Protein AF-A0A514WE48-F1 (afdb_monomer_lite)

Foldseek 3Di:
DDDPPPPPPPLALQLVCVQAPDPAPPDDLVRLLVLLVVLLVLLVVLQVDAPVCLLVNLVVLLVVCVPVSCVVPVVSSVSLNVVLNVCVVVVNSLVSLVSNDHVPWDWDWDADPVQKIKIWIWDDDPFKTKIFIGIHNDNSSRSSSRRSNSSSCSSPQPDPDPVCNPDDDPVPDPRMDMDGRDDDDDPPPPPDDDD

Radius of gyration: 18.18 Å; chains: 1; bounding box: 45×60×65 Å

Structure (mmCIF, N/CA/C/O backbone):
data_AF-A0A514WE48-F1
#
_entry.id   AF-A0A514WE48-F1
#
loop_
_atom_site.group_PDB
_atom_site.id
_atom_site.type_symbol
_atom_site.label_atom_id
_atom_site.label_alt_id
_atom_site.label_comp_id
_atom_site.label_asym_id
_atom_site.label_entity_id
_atom_site.label_seq_id
_atom_site.pdbx_PDB_ins_code
_atom_site.Cartn_x
_atom_site.Cartn_y
_atom_site.Cartn_z
_atom_site.occupancy
_atom_site.B_iso_or_equiv
_atom_site.auth_seq_id
_atom_site.auth_comp_id
_atom_site.auth_asym_id
_atom_site.auth_atom_id
_atom_site.pdbx_PDB_model_num
ATOM 1 N N . MET A 1 1 ? 0.983 -44.229 -10.773 1.00 40.97 1 MET A N 1
ATOM 2 C CA . MET A 1 1 ? 0.513 -42.908 -11.235 1.00 40.97 1 MET A CA 1
ATOM 3 C C . MET A 1 1 ? 0.870 -41.900 -10.160 1.00 40.97 1 MET A C 1
ATOM 5 O O . MET A 1 1 ? 0.357 -42.051 -9.058 1.00 40.97 1 MET A O 1
ATOM 9 N N . PRO A 1 2 ? 1.809 -40.973 -10.398 1.00 36.00 2 PRO A N 1
ATOM 10 C CA . PRO A 1 2 ? 2.072 -39.912 -9.438 1.00 36.00 2 PRO A CA 1
ATOM 11 C C . PRO A 1 2 ? 0.880 -38.948 -9.445 1.00 36.00 2 PRO A C 1
ATOM 13 O O . PRO A 1 2 ? 0.447 -38.507 -10.508 1.00 36.00 2 PRO A O 1
ATOM 16 N N . SER A 1 3 ? 0.319 -38.682 -8.266 1.00 34.12 3 SER A N 1
ATOM 17 C CA . SER A 1 3 ? -0.724 -37.676 -8.066 1.00 34.12 3 SER A CA 1
ATOM 18 C C . SER A 1 3 ? -0.261 -36.324 -8.616 1.00 34.12 3 SER A C 1
ATOM 20 O O . SER A 1 3 ? 0.921 -35.995 -8.456 1.00 34.12 3 SER A O 1
ATOM 22 N N . PRO A 1 4 ? -1.146 -35.523 -9.236 1.00 41.28 4 PRO A N 1
ATOM 23 C CA . PRO A 1 4 ? -0.790 -34.167 -9.612 1.00 41.28 4 PRO A CA 1
ATOM 24 C C . PRO A 1 4 ? -0.426 -33.423 -8.329 1.00 41.28 4 PRO A C 1
ATOM 26 O O . PRO A 1 4 ? -1.237 -33.315 -7.408 1.00 41.28 4 PRO A O 1
ATOM 29 N N . ARG A 1 5 ? 0.826 -32.965 -8.244 1.00 35.22 5 ARG A N 1
ATOM 30 C CA . ARG A 1 5 ? 1.204 -31.939 -7.280 1.00 35.22 5 ARG A CA 1
ATOM 31 C C . ARG A 1 5 ? 0.340 -30.738 -7.624 1.00 35.22 5 ARG A C 1
ATOM 33 O O . ARG A 1 5 ? 0.555 -30.086 -8.639 1.00 35.22 5 ARG A O 1
ATOM 40 N N . THR A 1 6 ? -0.686 -30.505 -6.817 1.00 37.22 6 THR A N 1
ATOM 41 C CA . THR A 1 6 ? -1.285 -29.187 -6.699 1.00 37.22 6 THR A CA 1
ATOM 42 C C . THR A 1 6 ? -0.165 -28.318 -6.157 1.00 37.22 6 THR A C 1
ATOM 44 O O . THR A 1 6 ? 0.042 -28.257 -4.946 1.00 37.22 6 THR A O 1
ATOM 47 N N . ASP A 1 7 ? 0.636 -27.750 -7.054 1.00 36.00 7 ASP A N 1
ATOM 48 C CA . ASP A 1 7 ? 1.498 -26.640 -6.705 1.00 36.00 7 ASP A CA 1
ATOM 49 C C . ASP A 1 7 ? 0.544 -25.589 -6.151 1.00 36.00 7 ASP A C 1
ATOM 51 O O . ASP A 1 7 ? -0.267 -25.005 -6.874 1.00 36.00 7 ASP A O 1
ATOM 55 N N . LEU A 1 8 ? 0.540 -25.479 -4.823 1.00 38.88 8 LEU A N 1
ATOM 56 C CA . LEU A 1 8 ? -0.122 -24.424 -4.087 1.00 38.88 8 LEU A CA 1
ATOM 57 C C . LEU A 1 8 ? 0.472 -23.137 -4.644 1.00 38.88 8 LEU A C 1
ATOM 59 O O . LEU A 1 8 ? 1.559 -22.726 -4.241 1.00 38.88 8 LEU A O 1
ATOM 63 N N . LEU A 1 9 ? -0.206 -22.557 -5.640 1.00 41.03 9 LEU A N 1
ATOM 64 C CA . LEU A 1 9 ? 0.070 -21.210 -6.107 1.00 41.03 9 LEU A CA 1
ATOM 65 C C . LEU A 1 9 ? 0.190 -20.368 -4.837 1.00 41.03 9 LEU A C 1
ATOM 67 O O . LEU A 1 9 ? -0.735 -20.424 -4.018 1.00 41.03 9 LEU A O 1
ATOM 71 N N . PRO A 1 10 ? 1.316 -19.671 -4.611 1.00 45.12 10 PRO A N 1
ATOM 72 C CA . PRO A 1 10 ? 1.474 -18.889 -3.401 1.00 45.12 10 PRO A CA 1
ATOM 73 C C . PRO A 1 10 ? 0.248 -17.984 -3.267 1.00 45.12 10 PRO A C 1
ATOM 75 O O . PRO A 1 10 ? -0.090 -17.232 -4.179 1.00 45.12 10 PRO A O 1
ATOM 78 N N . THR A 1 11 ? -0.449 -18.106 -2.137 1.00 50.06 11 THR A N 1
ATOM 79 C CA . THR A 1 11 ? -1.681 -17.374 -1.785 1.00 50.06 11 THR A CA 1
ATOM 80 C C . THR A 1 11 ? -1.458 -15.874 -1.596 1.00 50.06 11 THR A C 1
ATOM 82 O O . THR A 1 11 ? -2.340 -15.158 -1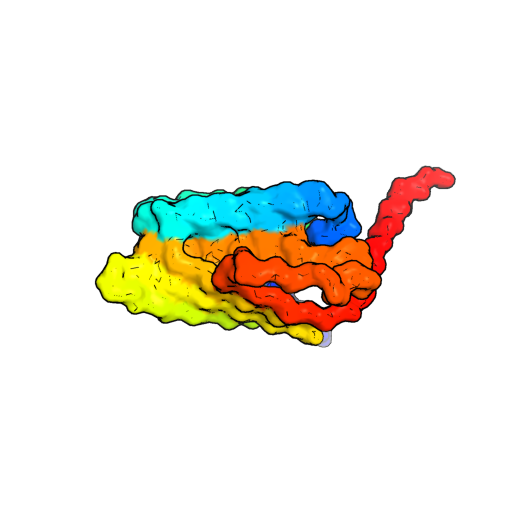.125 1.00 50.06 11 THR A O 1
ATOM 85 N N . HIS A 1 12 ? -0.267 -15.400 -1.942 1.00 52.22 12 HIS A N 1
ATOM 86 C CA . HIS A 1 12 ? 0.197 -14.045 -1.772 1.00 52.22 12 HIS A CA 1
ATOM 87 C C . HIS A 1 12 ? 0.526 -13.506 -3.158 1.00 52.22 12 HIS A C 1
ATOM 89 O O . HIS A 1 12 ? 1.303 -14.096 -3.913 1.00 52.22 12 HIS A O 1
ATOM 95 N N . PHE A 1 13 ? -0.137 -12.409 -3.517 1.00 52.53 13 PHE A N 1
ATOM 96 C CA . PHE A 1 13 ? 0.302 -11.598 -4.637 1.00 52.53 13 PHE A CA 1
ATOM 97 C C . PHE A 1 13 ? 1.691 -11.080 -4.275 1.00 52.53 13 PHE A C 1
ATOM 99 O O . PHE A 1 13 ? 1.856 -10.490 -3.207 1.00 52.53 13 PHE A O 1
ATOM 106 N N . ASP A 1 14 ? 2.674 -11.364 -5.127 1.00 62.22 14 ASP A N 1
ATOM 107 C CA . ASP A 1 14 ? 4.050 -10.941 -4.910 1.00 62.22 14 ASP A CA 1
ATOM 108 C C . ASP A 1 14 ? 4.156 -9.445 -5.204 1.00 62.22 14 ASP A C 1
ATOM 110 O O . ASP A 1 14 ? 4.572 -8.984 -6.269 1.00 62.22 14 ASP A O 1
ATOM 114 N N . THR A 1 15 ? 3.709 -8.685 -4.219 1.00 60.16 15 THR A N 1
ATOM 115 C CA . THR A 1 15 ? 3.843 -7.249 -4.133 1.00 60.16 15 THR A CA 1
ATOM 116 C C . THR A 1 15 ? 5.305 -6.853 -4.362 1.00 60.16 15 THR A C 1
ATOM 118 O O . THR A 1 15 ? 5.551 -5.880 -5.061 1.00 60.16 15 THR A O 1
ATOM 121 N N . ARG A 1 16 ? 6.308 -7.618 -3.912 1.00 62.50 16 ARG A N 1
ATOM 122 C CA . ARG A 1 16 ? 7.729 -7.265 -4.090 1.00 62.50 16 ARG A CA 1
ATOM 123 C C . ARG A 1 16 ? 8.129 -7.111 -5.565 1.00 62.50 16 ARG A C 1
ATOM 125 O O . ARG A 1 16 ? 8.802 -6.134 -5.890 1.00 62.50 16 ARG A O 1
ATOM 132 N N . ARG A 1 17 ? 7.659 -7.974 -6.480 1.00 61.84 17 ARG A N 1
ATOM 133 C CA . ARG A 1 17 ? 7.906 -7.803 -7.936 1.00 61.84 17 ARG A CA 1
ATOM 134 C C . ARG A 1 17 ? 7.252 -6.544 -8.506 1.00 61.84 17 ARG A C 1
ATOM 136 O O . ARG A 1 17 ? 7.837 -5.888 -9.366 1.00 61.84 17 ARG A O 1
ATOM 143 N N . PHE A 1 18 ? 6.087 -6.178 -7.974 1.00 61.59 18 PHE A N 1
ATOM 144 C CA . PHE A 1 18 ? 5.424 -4.909 -8.266 1.00 61.59 18 PHE A CA 1
ATOM 145 C C . PHE A 1 18 ? 6.233 -3.700 -7.749 1.00 61.59 18 PHE A C 1
ATOM 147 O O . PHE A 1 18 ? 6.323 -2.684 -8.441 1.00 61.59 18 PHE A O 1
ATOM 154 N N . PHE A 1 19 ? 6.842 -3.821 -6.563 1.00 59.97 19 PHE A N 1
ATOM 155 C CA . PHE A 1 19 ? 7.554 -2.745 -5.864 1.00 59.97 19 PHE A CA 1
ATOM 156 C C . PHE A 1 19 ? 8.970 -2.467 -6.399 1.00 59.97 19 PHE A C 1
ATOM 158 O O . PHE A 1 19 ? 9.355 -1.301 -6.409 1.00 59.97 19 PHE A O 1
ATOM 165 N N . LEU A 1 20 ? 9.732 -3.480 -6.842 1.00 59.50 20 LEU A N 1
ATOM 166 C CA . LEU A 1 20 ? 11.184 -3.333 -7.071 1.00 59.50 20 LEU A CA 1
ATOM 167 C C . LEU A 1 20 ? 11.688 -3.586 -8.504 1.00 59.50 20 LEU A C 1
ATOM 169 O O . LEU A 1 20 ? 12.754 -3.084 -8.842 1.00 59.50 20 LEU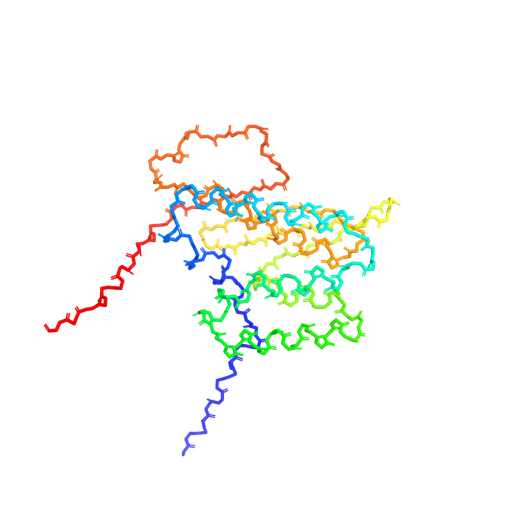 A O 1
ATOM 173 N N . HIS A 1 21 ? 10.974 -4.332 -9.362 1.00 54.34 21 HIS A N 1
ATOM 174 C CA . HIS A 1 21 ? 11.617 -4.881 -10.574 1.00 54.34 21 HIS A CA 1
ATOM 175 C C . HIS A 1 21 ? 11.005 -4.518 -11.935 1.00 54.34 21 HIS A C 1
ATOM 177 O O . HIS A 1 21 ? 11.751 -4.466 -12.910 1.00 54.34 21 HIS A O 1
ATOM 183 N N . GLU A 1 22 ? 9.702 -4.239 -12.060 1.00 50.34 22 GLU A N 1
ATOM 184 C CA . GLU A 1 22 ? 9.084 -4.118 -13.404 1.00 50.34 22 GLU A CA 1
ATOM 185 C C . GLU A 1 22 ? 8.671 -2.696 -13.823 1.00 50.34 22 GLU A C 1
ATOM 187 O O . GLU A 1 22 ? 8.456 -2.435 -15.006 1.00 50.34 22 GLU A O 1
ATOM 192 N N . SER A 1 23 ? 8.623 -1.740 -12.894 1.00 50.78 23 SER A N 1
ATOM 193 C CA . SER A 1 23 ? 8.041 -0.408 -13.151 1.00 50.78 23 SER A CA 1
ATOM 194 C C . SER A 1 23 ? 9.056 0.675 -13.550 1.00 50.78 23 SER A C 1
ATOM 196 O O . SER A 1 23 ? 8.700 1.669 -14.182 1.00 50.78 23 SER A O 1
ATOM 198 N N . ALA A 1 24 ? 10.320 0.516 -13.155 1.00 51.06 24 ALA A N 1
ATOM 199 C CA . ALA A 1 24 ? 11.379 1.508 -13.345 1.00 51.06 24 ALA A CA 1
ATOM 200 C C . ALA A 1 24 ? 12.024 1.573 -14.751 1.00 51.06 24 ALA A C 1
ATOM 202 O O . ALA A 1 24 ? 12.383 2.685 -15.151 1.00 51.06 24 ALA A O 1
ATOM 203 N N . PRO A 1 25 ? 12.176 0.479 -15.532 1.00 51.69 25 PRO A N 1
ATOM 204 C CA . PRO A 1 25 ? 13.069 0.510 -16.696 1.00 51.69 25 PRO A CA 1
ATOM 205 C C . PRO A 1 25 ? 12.529 1.284 -17.919 1.00 51.69 25 PRO A C 1
ATOM 207 O O . PRO A 1 25 ? 13.295 1.663 -18.802 1.00 51.69 25 PRO A O 1
ATOM 210 N N . CYS A 1 26 ? 11.217 1.537 -18.006 1.00 55.78 26 CYS A N 1
ATOM 211 C CA . CYS A 1 26 ? 10.580 2.139 -19.191 1.00 55.78 26 CYS A CA 1
ATOM 212 C C . CYS A 1 26 ? 10.107 3.593 -19.012 1.00 55.78 26 CYS A C 1
ATOM 214 O O . CYS A 1 26 ? 9.574 4.191 -19.950 1.00 55.78 26 CYS A O 1
ATOM 216 N N . MET A 1 27 ? 10.286 4.179 -17.826 1.00 68.94 27 MET A N 1
ATOM 217 C CA . MET A 1 27 ? 9.907 5.564 -17.552 1.00 68.94 27 MET A CA 1
ATOM 218 C C . MET A 1 27 ? 11.077 6.520 -17.797 1.00 68.94 27 MET A C 1
ATOM 220 O O . MET A 1 27 ? 12.180 6.300 -17.311 1.00 68.94 27 MET A O 1
ATOM 224 N N . SER A 1 28 ? 10.821 7.648 -18.465 1.00 78.62 28 SER A N 1
ATOM 225 C CA . SER A 1 28 ? 11.796 8.746 -18.512 1.00 78.62 28 SER A CA 1
ATOM 226 C C . SER A 1 28 ? 12.032 9.338 -17.117 1.00 78.62 28 SER A C 1
ATOM 228 O O . SER A 1 28 ? 11.126 9.350 -16.280 1.00 78.62 28 SER A O 1
ATOM 230 N N . ALA A 1 29 ? 13.205 9.931 -16.883 1.00 75.31 29 ALA A N 1
ATOM 231 C CA . ALA A 1 29 ? 13.538 10.643 -15.644 1.00 75.31 29 ALA A CA 1
ATOM 232 C C . ALA A 1 29 ? 12.435 11.618 -15.179 1.00 75.31 29 ALA A C 1
ATOM 234 O O . ALA A 1 29 ? 12.071 11.669 -14.004 1.00 75.31 29 ALA A O 1
ATOM 235 N N . ALA A 1 30 ? 11.840 12.367 -16.114 1.00 79.06 30 ALA A N 1
ATOM 236 C CA . ALA A 1 30 ? 10.750 13.295 -15.822 1.00 79.06 30 ALA A CA 1
ATOM 237 C C . ALA A 1 30 ? 9.461 12.578 -15.374 1.00 79.06 30 ALA A C 1
ATOM 239 O O . ALA A 1 30 ? 8.773 13.060 -14.469 1.00 79.06 30 ALA A O 1
ATOM 240 N N . GLN A 1 31 ? 9.141 11.426 -15.974 1.00 79.88 31 GLN A N 1
ATOM 241 C CA . GLN A 1 31 ? 8.007 10.590 -15.571 1.00 79.88 31 GLN A CA 1
ATOM 242 C C . GLN A 1 31 ? 8.239 9.954 -14.200 1.00 79.88 31 GLN A C 1
ATOM 244 O O . GLN A 1 31 ? 7.335 10.025 -13.371 1.00 79.88 31 GLN A O 1
ATOM 249 N N . ARG A 1 32 ? 9.444 9.437 -13.924 1.00 77.06 32 ARG A N 1
ATOM 250 C CA . ARG A 1 32 ? 9.805 8.865 -12.615 1.00 77.06 32 ARG A CA 1
ATOM 251 C C . ARG A 1 32 ? 9.688 9.897 -11.498 1.00 77.06 32 ARG A C 1
ATOM 253 O O . ARG A 1 32 ? 8.970 9.668 -10.533 1.00 77.06 32 ARG A O 1
ATOM 260 N N . ARG A 1 33 ? 10.252 11.099 -11.684 1.00 80.69 33 ARG A N 1
ATOM 261 C CA . ARG A 1 33 ? 10.119 12.205 -10.713 1.00 80.69 33 ARG A CA 1
ATOM 262 C C . ARG A 1 33 ? 8.671 12.640 -10.505 1.00 80.69 33 ARG A C 1
ATOM 264 O O . ARG A 1 33 ? 8.282 12.990 -9.395 1.00 80.69 33 ARG A O 1
ATOM 271 N N . LYS A 1 34 ? 7.861 12.675 -11.570 1.00 83.31 34 LYS A N 1
ATOM 272 C CA . LYS A 1 34 ? 6.434 12.996 -11.439 1.00 83.31 34 LYS A CA 1
ATOM 273 C C . LYS A 1 34 ? 5.714 11.918 -10.631 1.00 83.31 34 LYS A C 1
ATOM 275 O O . LYS A 1 34 ? 4.984 12.264 -9.712 1.00 83.31 34 LYS A O 1
ATOM 280 N N . PHE A 1 35 ? 5.964 10.653 -10.947 1.00 83.12 35 PHE A N 1
ATOM 281 C CA . PHE A 1 35 ? 5.358 9.521 -10.264 1.00 83.12 35 PHE A CA 1
ATOM 282 C C . PHE A 1 35 ? 5.743 9.478 -8.781 1.00 83.12 35 PHE A C 1
ATOM 284 O O . PHE A 1 35 ? 4.857 9.414 -7.937 1.00 83.12 35 PHE A O 1
ATOM 291 N N . ALA A 1 36 ? 7.025 9.657 -8.449 1.00 84.06 36 ALA A N 1
ATOM 292 C CA . ALA A 1 36 ? 7.497 9.765 -7.067 1.00 84.06 36 ALA A CA 1
ATOM 293 C C . ALA A 1 36 ? 6.790 10.890 -6.289 1.00 84.06 36 ALA A C 1
ATOM 295 O O . ALA A 1 36 ? 6.343 10.688 -5.163 1.00 84.06 36 ALA A O 1
ATOM 296 N N . ARG A 1 37 ? 6.598 12.067 -6.905 1.00 85.88 37 ARG A N 1
ATOM 297 C CA . ARG A 1 37 ? 5.833 13.164 -6.282 1.00 85.88 37 ARG A CA 1
ATOM 298 C C . ARG A 1 37 ? 4.362 12.819 -6.062 1.00 85.88 37 ARG A C 1
ATOM 300 O O . ARG A 1 37 ? 3.795 13.250 -5.060 1.00 85.88 37 ARG A O 1
ATOM 307 N N . ASP A 1 38 ? 3.741 12.102 -6.993 1.00 87.19 38 ASP A N 1
ATOM 308 C CA . ASP A 1 38 ? 2.345 11.679 -6.868 1.00 87.19 38 ASP A CA 1
ATOM 309 C C . ASP A 1 38 ? 2.190 10.637 -5.741 1.00 87.19 38 ASP A C 1
ATOM 311 O O . ASP A 1 38 ? 1.256 10.744 -4.943 1.00 87.19 38 ASP A O 1
ATOM 315 N N . LEU A 1 39 ? 3.146 9.709 -5.606 1.00 89.44 39 LEU A N 1
ATOM 316 C CA . LEU A 1 39 ? 3.225 8.740 -4.505 1.00 89.44 39 LEU A CA 1
ATOM 317 C C . LEU A 1 39 ? 3.406 9.430 -3.146 1.00 89.44 39 LEU A C 1
ATOM 319 O O . LEU A 1 39 ? 2.644 9.171 -2.218 1.00 89.44 39 LEU A O 1
ATOM 323 N N . GLU A 1 40 ? 4.341 10.374 -3.040 1.00 89.25 40 GLU A N 1
ATOM 324 C CA . GLU A 1 40 ? 4.571 11.117 -1.796 1.00 89.25 40 GLU A CA 1
ATOM 325 C C . GLU A 1 40 ? 3.367 12.001 -1.427 1.00 89.25 40 GLU A C 1
ATOM 327 O O . GLU A 1 40 ? 3.000 12.140 -0.259 1.00 89.25 40 GLU A O 1
ATOM 332 N N . ARG A 1 41 ? 2.694 12.597 -2.421 1.00 90.62 41 ARG A N 1
ATOM 333 C CA . ARG A 1 41 ? 1.447 13.340 -2.184 1.00 90.62 41 ARG A CA 1
ATOM 334 C C . ARG A 1 41 ? 0.351 12.421 -1.648 1.00 90.62 41 ARG A C 1
ATOM 336 O O . ARG A 1 41 ? -0.420 12.847 -0.788 1.00 90.62 41 ARG A O 1
ATOM 343 N N . PHE A 1 42 ? 0.265 11.196 -2.161 1.00 92.44 42 PHE A N 1
ATOM 344 C CA . PHE A 1 42 ? -0.666 10.202 -1.650 1.00 92.44 42 PHE A CA 1
ATOM 345 C C . PHE A 1 42 ? -0.336 9.838 -0.198 1.00 92.44 42 PHE A C 1
ATOM 347 O O . PHE A 1 42 ? -1.216 9.976 0.647 1.00 92.44 42 PHE A O 1
ATOM 354 N N . ALA A 1 43 ? 0.926 9.509 0.106 1.00 92.00 43 ALA A N 1
ATOM 355 C CA . ALA A 1 43 ? 1.382 9.192 1.461 1.00 92.00 43 ALA A CA 1
ATOM 356 C C . ALA A 1 43 ? 1.001 10.288 2.470 1.00 92.00 43 ALA A C 1
ATOM 358 O O . ALA A 1 43 ? 0.315 10.013 3.452 1.00 92.00 43 ALA A O 1
ATOM 359 N N . ARG A 1 44 ? 1.316 11.557 2.172 1.00 92.06 44 ARG A N 1
ATOM 360 C CA . ARG A 1 44 ? 0.956 12.698 3.036 1.00 92.06 44 ARG A CA 1
ATOM 361 C C . ARG A 1 44 ? -0.547 12.848 3.259 1.00 92.06 44 ARG A C 1
ATOM 363 O O . ARG A 1 44 ? -0.984 13.218 4.346 1.00 92.06 44 ARG A O 1
ATOM 370 N N . ARG A 1 45 ? -1.365 12.579 2.238 1.00 94.62 45 ARG A N 1
ATOM 371 C CA . ARG A 1 45 ? -2.825 12.614 2.398 1.00 94.62 45 ARG A CA 1
ATOM 372 C C . ARG A 1 45 ? -3.316 11.467 3.275 1.00 94.62 45 ARG A C 1
ATOM 374 O O . ARG A 1 45 ? -4.232 11.677 4.061 1.00 94.62 45 ARG A O 1
ATOM 381 N N . THR A 1 46 ? -2.714 10.288 3.157 1.00 93.12 46 THR A N 1
ATOM 382 C CA . THR A 1 46 ? -3.016 9.142 4.017 1.00 93.12 46 THR A CA 1
ATOM 383 C C . THR A 1 46 ? -2.620 9.405 5.474 1.00 93.12 46 THR A C 1
ATOM 385 O O . THR A 1 46 ? -3.384 9.061 6.370 1.00 93.12 46 THR A O 1
ATOM 388 N N . GLU A 1 47 ? -1.490 10.068 5.732 1.00 91.31 47 GLU A N 1
ATOM 389 C CA . GLU A 1 47 ? -1.076 10.490 7.084 1.00 91.31 47 GLU A CA 1
ATOM 390 C C . GLU A 1 47 ? -2.093 11.445 7.724 1.00 91.31 47 GLU A C 1
ATOM 392 O O . GLU A 1 47 ? -2.466 11.293 8.890 1.00 91.31 47 GLU A O 1
ATOM 397 N N . ALA A 1 48 ? -2.592 12.399 6.933 1.00 90.31 48 ALA A N 1
ATOM 398 C CA . ALA A 1 48 ? -3.603 13.362 7.356 1.00 90.31 48 ALA A CA 1
ATOM 399 C C . ALA A 1 48 ? -5.028 12.779 7.432 1.00 90.31 48 ALA A C 1
ATOM 401 O O . ALA A 1 48 ? -5.938 13.462 7.906 1.00 90.31 48 ALA A O 1
ATOM 402 N N . ALA A 1 49 ? -5.242 11.549 6.955 1.00 88.69 49 ALA A N 1
ATOM 403 C CA . ALA A 1 49 ? -6.556 10.928 6.905 1.00 88.69 49 ALA A CA 1
ATOM 404 C C . ALA A 1 49 ? -7.085 10.650 8.320 1.00 88.69 49 ALA A C 1
ATOM 406 O O . ALA A 1 49 ? -6.359 10.182 9.205 1.00 88.69 49 ALA A O 1
ATOM 407 N N . GLY A 1 50 ? -8.371 10.927 8.542 1.00 84.94 50 GLY A N 1
ATOM 408 C CA . GLY A 1 50 ? -9.019 10.626 9.808 1.00 84.94 50 GLY A CA 1
ATOM 409 C C . GLY A 1 50 ? -9.151 9.119 10.029 1.00 84.94 50 GLY A C 1
ATOM 410 O O . GLY A 1 50 ? -9.013 8.305 9.115 1.00 84.94 50 GLY A O 1
ATOM 411 N N . ARG A 1 51 ? -9.496 8.715 11.259 1.00 76.81 51 ARG A N 1
ATOM 412 C CA . ARG A 1 51 ? -9.693 7.289 11.600 1.00 76.81 51 ARG A CA 1
ATOM 413 C C . ARG A 1 51 ? -10.735 6.591 10.720 1.00 76.81 51 ARG A C 1
ATOM 415 O O . ARG A 1 51 ? -10.624 5.392 10.502 1.00 76.81 51 ARG A O 1
ATOM 422 N N . HIS A 1 52 ? -11.727 7.335 10.236 1.00 83.81 52 HIS A N 1
ATOM 423 C CA . HIS A 1 52 ? -12.824 6.816 9.416 1.00 83.81 52 HIS A CA 1
ATOM 424 C C . HIS A 1 52 ? -12.506 6.777 7.915 1.00 83.81 52 HIS A C 1
ATOM 426 O O . HIS A 1 52 ? -13.264 6.185 7.155 1.00 83.81 52 HIS A O 1
ATOM 432 N N . ASP A 1 53 ? -11.385 7.361 7.491 1.00 90.56 53 ASP A N 1
ATOM 433 C CA . ASP A 1 53 ? -11.008 7.453 6.078 1.00 90.56 53 ASP A CA 1
ATOM 434 C C . ASP A 1 53 ? -10.084 6.306 5.638 1.00 90.56 53 ASP A C 1
ATOM 436 O O . ASP A 1 53 ? -9.751 6.186 4.458 1.00 90.56 53 ASP A O 1
ATOM 440 N N . ALA A 1 54 ? -9.667 5.442 6.572 1.00 88.44 54 ALA A N 1
ATOM 441 C CA . ALA A 1 54 ? -8.734 4.351 6.305 1.00 88.44 54 ALA A CA 1
ATOM 442 C C . ALA A 1 54 ? -9.248 3.398 5.209 1.00 88.44 54 ALA A C 1
ATOM 444 O O . ALA A 1 54 ? -8.486 3.022 4.321 1.00 88.44 54 ALA A O 1
ATOM 445 N N . ASP A 1 55 ? -10.546 3.089 5.200 1.00 93.19 55 ASP A N 1
ATOM 446 C CA . ASP A 1 55 ? -11.190 2.244 4.186 1.00 93.19 55 ASP A CA 1
ATOM 447 C C . ASP A 1 55 ? -11.010 2.821 2.778 1.00 93.19 55 ASP A C 1
ATOM 449 O O . ASP A 1 55 ? -10.661 2.111 1.832 1.00 93.19 55 ASP A O 1
ATOM 453 N N . ALA A 1 56 ? -11.210 4.136 2.643 1.00 93.62 56 ALA A N 1
ATOM 454 C CA . ALA A 1 56 ? -11.050 4.839 1.379 1.00 93.62 56 ALA A CA 1
ATOM 455 C C . ALA A 1 56 ? -9.593 4.795 0.903 1.00 93.62 56 ALA A C 1
ATOM 457 O O . ALA A 1 56 ? -9.351 4.567 -0.282 1.00 93.62 56 ALA A O 1
ATOM 458 N N . MET A 1 57 ? -8.626 4.934 1.818 1.00 94.25 57 MET A N 1
ATOM 459 C CA . MET A 1 57 ? -7.200 4.835 1.484 1.00 94.25 57 MET A CA 1
ATOM 460 C C . MET A 1 57 ? -6.827 3.433 0.984 1.00 94.25 57 MET A C 1
ATOM 462 O O . MET A 1 57 ? -6.039 3.304 0.046 1.00 94.25 57 MET A O 1
ATOM 466 N N . ILE A 1 58 ? -7.431 2.381 1.544 1.00 93.94 58 ILE A N 1
ATOM 467 C CA . ILE A 1 58 ? -7.220 0.999 1.090 1.00 93.94 58 ILE A CA 1
ATOM 468 C C . ILE A 1 58 ? -7.778 0.785 -0.317 1.00 93.94 58 ILE A C 1
ATOM 470 O O . ILE A 1 58 ? -7.087 0.245 -1.185 1.00 93.94 58 ILE A O 1
ATOM 474 N N . PHE A 1 59 ? -9.004 1.238 -0.584 1.00 94.69 59 PHE A N 1
ATOM 475 C CA . PHE A 1 59 ? -9.581 1.119 -1.923 1.00 94.69 59 PHE A CA 1
ATOM 476 C C . PHE A 1 59 ? -8.812 1.927 -2.962 1.00 94.69 59 PHE A C 1
ATOM 478 O O . PHE A 1 59 ? -8.595 1.452 -4.075 1.00 94.69 59 PHE A O 1
ATOM 485 N N . GLU A 1 60 ? -8.361 3.125 -2.608 1.00 94.25 60 GLU A N 1
ATOM 486 C CA . GLU A 1 60 ? -7.562 3.933 -3.517 1.00 94.25 60 GLU A CA 1
ATOM 487 C C . GLU A 1 60 ? -6.197 3.291 -3.793 1.00 94.25 60 GLU A C 1
ATOM 489 O O . GLU A 1 60 ? -5.761 3.264 -4.942 1.00 94.25 60 GLU A O 1
ATOM 494 N N . THR A 1 61 ? -5.583 2.655 -2.790 1.00 91.81 61 THR A N 1
ATOM 495 C CA . THR A 1 61 ? -4.368 1.846 -2.976 1.00 91.81 61 THR A CA 1
ATOM 496 C C . THR A 1 61 ? -4.589 0.728 -4.000 1.00 91.81 61 THR A C 1
ATOM 498 O O . THR A 1 61 ? -3.789 0.573 -4.925 1.00 91.81 61 THR A O 1
ATOM 501 N N . LEU A 1 62 ? -5.709 -0.003 -3.914 1.00 91.50 62 LEU A N 1
ATOM 502 C CA . LEU A 1 62 ? -6.074 -1.014 -4.918 1.00 91.50 62 LEU A CA 1
ATOM 503 C C . LEU A 1 62 ? -6.240 -0.411 -6.321 1.00 91.50 62 LEU A C 1
ATOM 505 O O . LEU A 1 62 ? -5.908 -1.053 -7.315 1.00 91.50 62 LEU A O 1
ATOM 509 N N . VAL A 1 63 ? -6.757 0.812 -6.437 1.00 90.44 63 VAL A N 1
ATOM 510 C CA . VAL A 1 63 ? -6.889 1.485 -7.737 1.00 90.44 63 VAL A CA 1
ATOM 511 C C . VAL A 1 63 ? -5.519 1.864 -8.293 1.00 90.44 63 VAL A C 1
ATOM 513 O O . VAL A 1 63 ? -5.249 1.575 -9.461 1.00 90.44 63 VAL A O 1
ATOM 516 N N . ILE A 1 64 ? -4.651 2.454 -7.468 1.00 86.81 64 ILE A N 1
ATOM 517 C CA . ILE A 1 64 ? -3.309 2.894 -7.872 1.00 86.81 64 ILE A CA 1
ATOM 518 C C . ILE A 1 64 ? -2.478 1.704 -8.353 1.00 86.81 64 ILE A C 1
ATOM 520 O O . ILE A 1 64 ? -1.886 1.752 -9.431 1.00 86.81 64 ILE A O 1
ATOM 524 N N . PHE A 1 65 ? -2.494 0.603 -7.605 1.00 84.31 65 PHE A N 1
ATOM 525 C CA . PHE A 1 65 ? -1.772 -0.612 -7.980 1.00 84.31 65 PHE A CA 1
ATOM 526 C C . PHE A 1 65 ? -2.502 -1.449 -9.032 1.00 84.31 65 PHE A C 1
ATOM 528 O O . PHE A 1 65 ? -1.902 -2.307 -9.671 1.00 84.31 65 PHE A O 1
ATOM 535 N N . GLY A 1 66 ? -3.781 -1.167 -9.283 1.00 85.38 66 GLY A N 1
ATOM 536 C CA . GLY A 1 66 ? -4.660 -2.019 -10.069 1.00 85.38 66 GLY A CA 1
ATOM 537 C C . GLY A 1 66 ? -4.170 -2.322 -11.477 1.00 85.38 66 GLY A C 1
ATOM 538 O O . GLY A 1 66 ? -4.329 -3.447 -11.942 1.00 85.38 66 GLY A O 1
ATOM 539 N N . LYS A 1 67 ? -3.599 -1.336 -12.179 1.00 80.75 67 LYS A N 1
ATOM 540 C CA . LYS A 1 67 ? -3.084 -1.563 -13.535 1.00 80.75 67 LYS A CA 1
ATOM 541 C C . LYS A 1 67 ? -1.845 -2.457 -13.506 1.00 80.75 67 LYS A C 1
ATOM 543 O O . LYS A 1 67 ? -1.895 -3.550 -14.053 1.00 80.75 67 LYS A O 1
ATOM 548 N N . ALA A 1 68 ? -0.786 -2.018 -12.831 1.00 74.62 68 ALA A N 1
ATOM 549 C CA . ALA A 1 68 ? 0.473 -2.755 -12.813 1.00 74.62 68 ALA A CA 1
ATOM 550 C C . ALA A 1 68 ? 0.325 -4.134 -12.141 1.00 74.62 68 ALA A C 1
ATOM 552 O O . ALA A 1 68 ? 0.918 -5.104 -12.596 1.00 74.62 68 ALA A O 1
ATOM 553 N N . GLY A 1 69 ? -0.563 -4.278 -11.154 1.00 77.88 69 GLY A N 1
ATOM 554 C CA . GLY A 1 69 ? -0.866 -5.577 -10.564 1.00 77.88 69 GLY A CA 1
ATOM 555 C C . GLY A 1 69 ? -1.500 -6.559 -11.554 1.00 77.88 69 GLY A C 1
ATOM 556 O O . GLY A 1 69 ? -1.143 -7.737 -11.570 1.00 77.88 69 GLY A O 1
ATOM 557 N N . ARG A 1 70 ? -2.399 -6.076 -12.425 1.00 83.12 70 ARG A N 1
ATOM 558 C CA . ARG A 1 70 ? -2.993 -6.898 -13.491 1.00 83.12 70 ARG A CA 1
ATOM 559 C C . ARG A 1 70 ? -2.017 -7.231 -14.611 1.00 83.12 70 ARG A C 1
ATOM 561 O O . ARG A 1 70 ? -2.142 -8.310 -15.181 1.00 83.12 70 ARG A O 1
ATOM 568 N N . ASP A 1 71 ? -1.095 -6.321 -14.912 1.00 80.12 71 ASP A N 1
ATOM 569 C CA . ASP A 1 71 ? -0.072 -6.532 -15.936 1.00 80.12 71 ASP A CA 1
ATOM 570 C C . ASP A 1 71 ? 0.914 -7.646 -15.511 1.00 80.12 71 ASP A C 1
ATOM 572 O O . ASP A 1 71 ? 1.342 -8.424 -16.359 1.00 80.12 71 ASP A O 1
ATOM 576 N N . ILE A 1 72 ? 1.189 -7.787 -14.203 1.00 75.81 72 ILE A N 1
ATOM 577 C CA . ILE A 1 72 ? 2.014 -8.870 -13.628 1.00 75.81 72 ILE A CA 1
ATOM 578 C C . ILE A 1 72 ? 1.257 -10.207 -13.594 1.00 75.81 72 ILE A C 1
ATOM 580 O O . ILE A 1 72 ? 1.710 -11.210 -14.142 1.00 75.81 72 ILE A O 1
ATOM 584 N N . ASP A 1 73 ? 0.113 -10.244 -12.902 1.00 80.38 73 ASP A N 1
ATOM 585 C CA . ASP A 1 73 ? -0.730 -11.438 -12.775 1.00 80.38 73 ASP A CA 1
ATOM 586 C C . ASP A 1 73 ? -2.175 -11.023 -12.471 1.00 80.38 73 ASP A C 1
ATOM 588 O O . ASP A 1 73 ? -2.574 -10.805 -11.322 1.00 80.38 73 ASP A O 1
ATOM 592 N N . ALA A 1 74 ? -2.990 -10.937 -13.522 1.00 83.62 74 ALA A N 1
ATOM 593 C CA . ALA A 1 74 ? -4.387 -10.529 -13.418 1.00 83.62 74 ALA A CA 1
ATOM 594 C C . ALA A 1 74 ? -5.230 -11.419 -12.492 1.00 83.62 74 ALA A C 1
ATOM 596 O O . ALA A 1 74 ? -6.119 -10.908 -11.801 1.00 83.62 74 ALA A O 1
ATOM 597 N N . ALA A 1 75 ? -4.976 -12.731 -12.456 1.00 86.38 75 ALA A N 1
ATOM 598 C CA . ALA A 1 75 ? -5.760 -13.662 -11.650 1.00 86.38 75 ALA A CA 1
ATOM 599 C C . ALA A 1 75 ? -5.445 -13.486 -10.160 1.00 86.38 75 ALA A C 1
ATOM 601 O O . ALA A 1 75 ? -6.363 -13.332 -9.348 1.00 86.38 75 ALA A O 1
ATOM 602 N N . ARG A 1 76 ? -4.157 -13.434 -9.801 1.00 83.56 76 ARG A N 1
ATOM 603 C CA . ARG A 1 76 ? -3.730 -13.213 -8.412 1.00 83.56 76 ARG A CA 1
ATOM 604 C C . ARG A 1 76 ? -4.054 -11.810 -7.927 1.00 83.56 76 ARG A C 1
ATOM 606 O O . ARG A 1 76 ? -4.509 -11.668 -6.795 1.00 83.56 76 ARG A O 1
ATOM 613 N N . TRP A 1 77 ? -3.897 -10.793 -8.776 1.00 86.56 77 TRP A N 1
ATOM 614 C CA . TRP A 1 77 ? -4.312 -9.432 -8.443 1.00 86.56 77 TRP A CA 1
ATOM 615 C C . TRP A 1 77 ? -5.808 -9.366 -8.126 1.00 86.56 77 TRP A C 1
ATOM 617 O O . TRP A 1 77 ? -6.214 -8.775 -7.128 1.00 86.56 77 TRP A O 1
ATOM 627 N N . THR A 1 78 ? -6.641 -10.009 -8.948 1.00 89.38 78 THR A N 1
ATOM 628 C CA . THR A 1 78 ? -8.091 -10.047 -8.720 1.00 89.38 78 THR A CA 1
ATOM 629 C C . THR A 1 78 ? -8.428 -10.760 -7.411 1.00 89.38 78 THR A C 1
ATOM 631 O O . THR A 1 78 ? -9.247 -10.260 -6.643 1.00 89.38 78 THR A O 1
ATOM 634 N N . ALA A 1 79 ? -7.776 -11.889 -7.118 1.00 89.81 79 ALA A N 1
ATOM 635 C CA . ALA A 1 79 ? -7.964 -12.605 -5.859 1.00 89.81 79 ALA A CA 1
ATOM 636 C C . ALA A 1 79 ? -7.572 -11.749 -4.640 1.00 89.81 79 ALA A C 1
ATOM 638 O O . ALA A 1 79 ? -8.347 -11.666 -3.688 1.00 89.81 79 ALA A O 1
ATOM 639 N N . LEU A 1 80 ? -6.425 -11.059 -4.701 1.00 89.00 80 LEU A N 1
ATOM 640 C CA . LEU A 1 80 ? -5.990 -10.119 -3.665 1.00 89.00 80 LEU A CA 1
ATOM 641 C C . LEU A 1 80 ? -7.008 -8.992 -3.479 1.00 89.00 80 LEU A C 1
ATOM 643 O O . LEU A 1 80 ? -7.445 -8.734 -2.362 1.00 89.00 80 LEU A O 1
ATOM 647 N N . ALA A 1 81 ? -7.412 -8.331 -4.565 1.00 91.50 81 ALA A N 1
ATOM 648 C CA . ALA A 1 81 ? -8.343 -7.210 -4.505 1.00 91.50 81 ALA A CA 1
ATOM 649 C C . ALA A 1 81 ? -9.696 -7.622 -3.901 1.00 91.50 81 ALA A C 1
ATOM 651 O O . ALA A 1 81 ? -10.279 -6.859 -3.127 1.00 91.50 81 ALA A O 1
ATOM 652 N N . LEU A 1 82 ? -10.185 -8.828 -4.212 1.00 94.38 82 LEU A N 1
ATOM 653 C CA . LEU A 1 82 ? -11.407 -9.381 -3.623 1.00 94.38 82 LEU A CA 1
ATOM 654 C C . LEU A 1 82 ? -11.250 -9.680 -2.126 1.00 94.38 82 LEU A C 1
ATOM 656 O O . LEU A 1 82 ? -12.146 -9.331 -1.357 1.00 94.38 82 LEU A O 1
ATOM 660 N N . ASP A 1 83 ? -10.135 -10.285 -1.711 1.00 92.62 83 ASP A N 1
ATOM 661 C CA . ASP A 1 83 ? -9.835 -10.569 -0.300 1.00 92.62 83 ASP A CA 1
ATOM 662 C C . ASP A 1 83 ? -9.725 -9.276 0.523 1.00 92.62 83 ASP A C 1
ATOM 664 O O . ASP A 1 83 ? -10.447 -9.098 1.504 1.00 92.62 83 ASP A O 1
ATOM 668 N N . VAL A 1 84 ? -8.920 -8.315 0.059 1.00 93.44 84 VAL A N 1
ATOM 669 C CA . VAL A 1 84 ? -8.768 -6.981 0.669 1.00 93.44 84 VAL A CA 1
ATOM 670 C C . VAL A 1 84 ? -10.123 -6.277 0.771 1.00 93.44 84 VAL A C 1
ATOM 672 O O . VAL A 1 84 ? -10.497 -5.791 1.838 1.00 93.44 84 VAL A O 1
ATOM 675 N N . THR A 1 85 ? -10.919 -6.282 -0.302 1.00 94.94 85 THR A N 1
ATOM 676 C CA . THR A 1 85 ? -12.267 -5.689 -0.291 1.00 94.94 85 THR A CA 1
ATOM 677 C C . THR A 1 85 ? -13.186 -6.368 0.725 1.00 94.94 85 THR A C 1
ATOM 679 O O . THR A 1 85 ? -13.977 -5.700 1.394 1.00 94.94 85 THR A O 1
ATOM 682 N N . ALA A 1 86 ? -13.113 -7.695 0.850 1.00 94.31 86 ALA A N 1
ATOM 683 C CA . ALA A 1 86 ? -13.909 -8.442 1.814 1.00 94.31 86 ALA A CA 1
ATOM 684 C C . ALA A 1 86 ? -13.501 -8.127 3.262 1.00 94.31 86 ALA A C 1
ATOM 686 O O . ALA A 1 86 ? -14.382 -8.006 4.113 1.00 94.31 86 ALA A O 1
ATOM 687 N N . GLN A 1 87 ? -12.206 -7.959 3.533 1.00 94.94 87 GLN A N 1
ATOM 688 C CA . GLN A 1 87 ? -11.685 -7.583 4.851 1.00 94.94 87 GLN A CA 1
ATOM 689 C C . GLN A 1 87 ? -12.143 -6.179 5.253 1.00 94.94 87 GLN A C 1
ATOM 691 O O . GLN A 1 87 ? -12.731 -6.027 6.325 1.00 94.94 87 GLN A O 1
ATOM 696 N N . VAL A 1 88 ? -12.031 -5.191 4.354 1.00 94.38 88 VAL A N 1
ATOM 697 C CA . VAL A 1 88 ? -12.555 -3.832 4.598 1.00 94.38 88 VAL A CA 1
ATOM 698 C C . VAL A 1 88 ? -14.054 -3.871 4.910 1.00 94.38 88 VAL A C 1
ATOM 700 O O . VAL A 1 88 ? -14.498 -3.310 5.905 1.00 94.38 88 VAL A O 1
ATOM 703 N N . ARG A 1 89 ? -14.851 -4.621 4.136 1.00 93.94 89 ARG A N 1
ATOM 704 C CA . ARG A 1 89 ? -16.303 -4.761 4.382 1.00 93.94 89 ARG A CA 1
ATOM 705 C C . ARG A 1 89 ? -16.654 -5.422 5.717 1.00 93.94 89 ARG A C 1
ATOM 707 O O . ARG A 1 89 ? -17.769 -5.242 6.199 1.00 93.94 89 ARG A O 1
ATOM 714 N N . ARG A 1 90 ? -15.743 -6.209 6.293 1.00 94.19 90 ARG A N 1
ATOM 715 C CA . ARG A 1 90 ? -15.895 -6.834 7.617 1.00 94.19 90 ARG A CA 1
ATOM 716 C C . ARG A 1 90 ? -15.350 -5.958 8.751 1.00 94.19 90 ARG A C 1
ATOM 718 O O . ARG A 1 90 ? -15.449 -6.363 9.904 1.00 94.19 90 ARG A O 1
ATOM 725 N N . GLY A 1 91 ? -14.795 -4.785 8.436 1.00 93.12 91 GLY A N 1
ATOM 726 C CA . GLY A 1 91 ? -14.161 -3.881 9.396 1.00 93.12 91 GLY A CA 1
ATOM 727 C C . GLY A 1 91 ? -12.711 -4.238 9.739 1.00 93.12 91 GLY A C 1
ATOM 728 O O . GLY A 1 91 ? -12.134 -3.615 10.626 1.00 93.12 91 GLY A O 1
ATOM 729 N N . ASP A 1 92 ? -12.099 -5.207 9.050 1.00 94.00 92 ASP A N 1
ATOM 730 C CA . ASP A 1 92 ? -10.691 -5.580 9.238 1.00 94.00 92 ASP A CA 1
ATOM 731 C C . ASP A 1 92 ? -9.774 -4.771 8.307 1.00 94.00 92 ASP A C 1
ATOM 733 O O . ASP A 1 92 ? -9.158 -5.277 7.369 1.00 94.00 92 ASP A O 1
ATOM 737 N N . VAL A 1 93 ? -9.727 -3.461 8.540 1.00 92.94 93 VAL A N 1
ATOM 738 C CA . VAL A 1 93 ? -8.978 -2.510 7.701 1.00 92.94 93 VAL A CA 1
ATOM 739 C C . VAL A 1 93 ? -7.467 -2.683 7.868 1.00 92.94 93 VAL A C 1
ATOM 741 O O . VAL A 1 93 ? -6.704 -2.508 6.921 1.00 92.94 93 VAL A O 1
ATOM 744 N N . ALA A 1 94 ? -7.023 -3.049 9.073 1.00 90.19 94 ALA A N 1
ATOM 745 C CA . ALA A 1 94 ? -5.616 -3.313 9.357 1.00 90.19 94 ALA A CA 1
ATOM 746 C C . ALA A 1 94 ? -5.141 -4.609 8.683 1.00 90.19 94 ALA A C 1
ATOM 748 O O . ALA A 1 94 ? -4.072 -4.606 8.075 1.00 90.19 94 ALA A O 1
ATOM 749 N N . GLY A 1 95 ? -5.945 -5.681 8.716 1.00 90.75 95 GLY A N 1
ATOM 750 C CA . GLY A 1 95 ? -5.677 -6.892 7.942 1.00 90.75 95 GLY A CA 1
ATOM 751 C C . GLY A 1 95 ? -5.623 -6.601 6.443 1.00 90.75 95 GLY A C 1
ATOM 752 O O . GLY A 1 95 ? -4.675 -7.011 5.769 1.00 90.75 95 GLY A O 1
ATOM 753 N N . ALA A 1 96 ? -6.564 -5.794 5.945 1.00 91.88 96 ALA A N 1
ATOM 754 C CA . ALA A 1 96 ? -6.604 -5.387 4.544 1.00 91.88 96 ALA A CA 1
ATOM 755 C C . ALA A 1 96 ? -5.336 -4.619 4.127 1.00 91.88 96 ALA A C 1
ATOM 757 O O . ALA A 1 96 ? -4.779 -4.885 3.062 1.00 91.88 96 ALA A O 1
ATOM 758 N N . ALA A 1 97 ? -4.848 -3.712 4.979 1.00 91.00 97 ALA A N 1
ATOM 759 C CA . ALA A 1 97 ? -3.595 -2.990 4.765 1.00 91.00 97 ALA A CA 1
ATOM 760 C C . ALA A 1 97 ? -2.388 -3.934 4.743 1.00 91.00 97 ALA A C 1
ATOM 762 O O . ALA A 1 97 ? -1.581 -3.872 3.819 1.00 91.00 97 ALA A O 1
ATOM 763 N N . ALA A 1 98 ? -2.300 -4.858 5.704 1.00 88.50 98 ALA A N 1
ATOM 764 C CA . ALA A 1 98 ? -1.209 -5.825 5.790 1.00 88.50 98 ALA A CA 1
ATOM 765 C C . ALA A 1 98 ? -1.124 -6.725 4.544 1.00 88.50 98 ALA A C 1
ATOM 767 O O . ALA A 1 98 ? -0.033 -7.064 4.092 1.00 88.50 98 ALA A O 1
ATOM 768 N N . ARG A 1 99 ? -2.264 -7.073 3.932 1.00 88.06 99 ARG A N 1
ATOM 769 C CA . ARG A 1 99 ? -2.309 -7.844 2.676 1.00 88.06 99 ARG A CA 1
ATOM 770 C C . ARG A 1 99 ? -1.724 -7.106 1.474 1.00 88.06 99 ARG A C 1
ATOM 772 O O . ARG A 1 99 ? -1.305 -7.763 0.526 1.00 88.06 99 ARG A O 1
ATOM 779 N N . LEU A 1 100 ? -1.711 -5.775 1.502 1.00 87.38 100 LEU A N 1
ATOM 780 C CA . LEU A 1 100 ? -1.139 -4.936 0.446 1.00 87.38 100 LEU A CA 1
ATOM 781 C C . LEU A 1 100 ? 0.368 -4.714 0.612 1.00 87.38 100 LEU A C 1
ATOM 783 O O . LEU A 1 100 ? 0.991 -4.120 -0.268 1.00 87.38 100 LEU A O 1
ATOM 787 N N . MET A 1 101 ? 0.957 -5.171 1.718 1.00 86.31 101 MET A N 1
ATOM 788 C CA . MET A 1 101 ? 2.375 -4.975 1.989 1.00 86.31 101 MET A CA 1
ATOM 789 C C . MET A 1 101 ? 3.256 -5.893 1.126 1.00 86.31 101 MET A C 1
ATOM 791 O O . MET A 1 101 ? 2.823 -6.987 0.744 1.00 86.31 101 MET A O 1
ATOM 795 N N . PRO A 1 102 ? 4.495 -5.474 0.804 1.00 78.25 102 PRO A N 1
ATOM 796 C CA . PRO A 1 102 ? 5.484 -6.299 0.122 1.00 78.25 102 PRO A CA 1
ATOM 797 C C . PRO A 1 102 ? 5.742 -7.588 0.901 1.00 78.25 102 PRO A C 1
ATOM 799 O O . PRO A 1 102 ? 5.969 -7.561 2.111 1.00 78.25 102 PRO A O 1
ATOM 802 N N . GLN A 1 103 ? 5.717 -8.732 0.217 1.00 76.25 103 GLN A N 1
ATOM 803 C CA . GLN A 1 103 ? 6.083 -9.992 0.855 1.00 76.25 103 GLN A CA 1
ATOM 804 C C . GLN A 1 103 ? 7.533 -9.922 1.356 1.00 76.25 103 GLN A C 1
ATOM 806 O O . GLN A 1 103 ? 8.442 -9.584 0.602 1.00 76.25 103 GLN A O 1
ATOM 811 N N . GLY A 1 104 ? 7.742 -10.276 2.627 1.00 72.00 104 GLY A N 1
ATOM 812 C CA . GLY A 1 104 ? 9.059 -10.215 3.266 1.00 72.00 104 GLY A CA 1
ATOM 813 C C . GLY A 1 104 ? 9.442 -8.832 3.795 1.00 72.00 104 GLY A C 1
ATOM 814 O O . GLY A 1 104 ? 10.550 -8.687 4.302 1.00 72.00 104 GLY A O 1
ATOM 815 N N . ALA A 1 105 ? 8.548 -7.841 3.714 1.00 76.94 105 ALA A N 1
ATOM 816 C CA . ALA A 1 105 ? 8.752 -6.584 4.414 1.00 76.94 105 ALA A CA 1
ATOM 817 C C . ALA A 1 105 ? 8.586 -6.768 5.927 1.00 76.94 105 ALA A C 1
ATOM 819 O O . ALA A 1 105 ? 7.650 -7.433 6.381 1.00 76.94 105 ALA A O 1
ATOM 820 N N . ASP A 1 106 ? 9.484 -6.154 6.689 1.00 82.44 106 ASP A N 1
ATOM 821 C CA . ASP A 1 106 ? 9.360 -6.022 8.134 1.00 82.44 106 ASP A CA 1
ATOM 822 C C . ASP A 1 106 ? 8.603 -4.730 8.439 1.00 82.44 106 ASP A C 1
ATOM 824 O O . ASP A 1 106 ? 8.942 -3.668 7.908 1.00 82.44 106 ASP A O 1
ATOM 828 N N . ILE A 1 107 ? 7.540 -4.836 9.236 1.00 81.81 107 ILE A N 1
ATOM 829 C CA . ILE A 1 107 ? 6.703 -3.699 9.611 1.00 81.81 107 ILE A CA 1
ATOM 830 C C . ILE A 1 107 ? 6.519 -3.700 11.113 1.00 81.81 107 ILE A C 1
ATOM 832 O O . ILE A 1 107 ? 5.942 -4.629 11.685 1.00 81.81 107 ILE A O 1
ATOM 836 N N . THR A 1 108 ? 6.943 -2.611 11.741 1.00 84.62 108 THR A N 1
ATOM 837 C CA . THR A 1 108 ? 6.719 -2.373 13.163 1.00 84.62 108 THR A CA 1
ATOM 838 C C . THR A 1 108 ? 5.725 -1.239 13.360 1.00 84.62 108 THR A C 1
ATOM 840 O O . THR A 1 108 ? 5.614 -0.320 12.546 1.00 84.62 108 THR A O 1
ATOM 843 N N . HIS A 1 109 ? 4.960 -1.335 14.449 1.00 81.19 109 HIS A N 1
ATOM 844 C CA . HIS A 1 109 ? 3.962 -0.345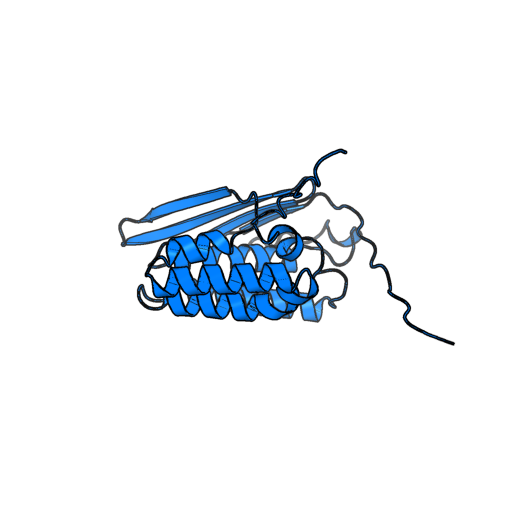 14.820 1.00 81.19 109 HIS A CA 1
ATOM 845 C C . HIS A 1 109 ? 4.237 0.204 16.204 1.00 81.19 109 HIS A C 1
ATOM 847 O O . HIS A 1 109 ? 4.260 -0.544 17.181 1.00 81.19 109 HIS A O 1
ATOM 853 N N . GLU A 1 110 ? 4.321 1.523 16.286 1.00 84.44 110 GLU A N 1
ATOM 854 C CA . GLU A 1 110 ? 4.425 2.236 17.547 1.00 84.44 110 GLU A CA 1
ATOM 855 C C . GLU A 1 110 ? 3.212 3.138 17.741 1.00 84.44 110 GLU A C 1
ATOM 857 O O . GLU A 1 110 ? 2.538 3.559 16.799 1.00 84.44 110 GLU A O 1
ATOM 862 N N . SER A 1 111 ? 2.873 3.377 19.002 1.00 84.50 111 SER A N 1
ATOM 863 C CA . SER A 1 111 ? 1.750 4.236 19.371 1.00 84.50 111 SER A CA 1
ATOM 864 C C . SER A 1 111 ? 2.297 5.425 20.123 1.00 84.50 111 SER A C 1
ATOM 866 O O . SER A 1 111 ? 3.022 5.239 21.096 1.00 84.50 111 SER A O 1
ATOM 868 N N . THR A 1 112 ? 1.943 6.625 19.682 1.00 82.31 112 THR A N 1
ATOM 869 C CA . THR A 1 112 ? 2.367 7.851 20.356 1.00 82.31 112 THR A CA 1
ATOM 870 C C . THR A 1 112 ? 1.399 8.213 21.477 1.00 82.31 112 THR A C 1
ATOM 872 O O . THR A 1 112 ? 0.244 7.771 21.487 1.00 82.31 112 THR A O 1
ATOM 875 N N . GLU A 1 113 ? 1.850 9.051 22.411 1.00 76.19 113 GLU A N 1
ATOM 876 C CA . GLU A 1 113 ? 0.999 9.595 23.479 1.00 76.19 113 GLU A CA 1
ATOM 877 C C . GLU A 1 113 ? -0.186 10.403 22.916 1.00 76.19 113 GLU A C 1
ATOM 879 O O . GLU A 1 113 ? -1.292 10.332 23.450 1.00 76.19 113 GLU A O 1
ATOM 884 N N . ASP A 1 114 ? 0.003 11.054 21.764 1.00 78.44 114 ASP A N 1
ATOM 885 C CA . ASP A 1 114 ? -1.029 11.810 21.037 1.00 78.44 114 ASP A CA 1
ATOM 886 C C . ASP A 1 114 ? -2.024 10.918 20.263 1.00 78.44 114 ASP A C 1
ATOM 888 O O . ASP A 1 114 ? -2.928 11.398 19.575 1.00 78.44 114 ASP A O 1
ATOM 892 N N . GLY A 1 115 ? -1.884 9.593 20.363 1.00 77.81 115 GLY A N 1
ATOM 893 C CA . GLY A 1 115 ? -2.793 8.628 19.750 1.00 77.81 115 GLY A CA 1
ATOM 894 C C . GLY A 1 115 ? -2.571 8.400 18.253 1.00 77.81 115 GLY A C 1
ATOM 895 O O . GLY A 1 115 ? -3.415 7.752 17.619 1.00 77.81 115 GLY A O 1
ATOM 896 N N . HIS A 1 116 ? -1.457 8.888 17.701 1.00 84.25 116 HIS A N 1
ATOM 897 C CA . HIS A 1 116 ? -0.988 8.508 16.373 1.00 84.25 116 HIS A CA 1
ATOM 898 C C . HIS A 1 116 ? -0.389 7.096 16.391 1.00 84.25 116 HIS A C 1
ATOM 900 O O . HIS A 1 116 ? 0.014 6.557 17.425 1.00 84.25 116 HIS A O 1
ATOM 906 N N . ARG A 1 117 ? -0.358 6.482 15.210 1.00 87.50 117 ARG A N 1
ATOM 907 C CA . ARG A 1 117 ? 0.282 5.203 14.920 1.00 87.50 117 ARG A CA 1
ATOM 908 C C . ARG A 1 117 ? 1.431 5.469 13.972 1.00 87.50 117 ARG A C 1
ATOM 910 O O . ARG A 1 117 ? 1.200 5.984 12.881 1.00 87.50 117 ARG A O 1
ATOM 917 N N . ILE A 1 118 ? 2.631 5.124 14.400 1.00 88.00 118 ILE A N 1
ATOM 918 C CA . ILE A 1 118 ? 3.828 5.170 13.570 1.00 88.00 118 ILE A CA 1
ATOM 919 C C . ILE A 1 118 ? 4.002 3.778 12.971 1.00 88.00 118 ILE A C 1
ATOM 921 O O . ILE A 1 118 ? 3.827 2.774 13.665 1.00 88.00 118 ILE A O 1
ATOM 925 N N . ALA A 1 119 ? 4.268 3.715 11.673 1.00 87.81 119 ALA A N 1
ATOM 926 C CA . ALA A 1 119 ? 4.678 2.503 10.990 1.00 87.81 119 ALA A CA 1
ATOM 927 C C . ALA A 1 119 ? 6.094 2.701 10.453 1.00 87.81 119 ALA A C 1
ATOM 929 O O . ALA A 1 119 ? 6.344 3.679 9.747 1.00 87.81 119 ALA A O 1
ATOM 930 N N . HIS A 1 120 ? 6.978 1.754 10.756 1.00 87.62 120 HIS A N 1
ATOM 931 C CA . HIS A 1 120 ? 8.288 1.653 10.123 1.00 87.62 120 HIS A CA 1
ATOM 932 C C . HIS A 1 120 ? 8.255 0.464 9.177 1.00 87.62 120 HIS A C 1
ATOM 934 O O . HIS A 1 120 ? 7.798 -0.612 9.557 1.00 87.62 120 HIS A O 1
ATOM 940 N N . LEU A 1 121 ? 8.707 0.672 7.949 1.00 84.94 121 LEU A N 1
ATOM 941 C CA . LEU A 1 121 ? 8.774 -0.342 6.911 1.00 84.94 121 LEU A CA 1
ATOM 942 C C . LEU A 1 121 ? 10.233 -0.548 6.541 1.00 84.94 121 LEU A C 1
ATOM 944 O O . LEU A 1 121 ? 10.906 0.399 6.136 1.00 84.94 121 LEU A O 1
ATOM 948 N N . THR A 1 122 ? 10.683 -1.793 6.616 1.00 82.88 122 THR A N 1
ATOM 949 C CA . THR A 1 122 ? 11.982 -2.205 6.099 1.00 82.88 122 THR A CA 1
ATOM 950 C C . THR A 1 122 ? 11.782 -3.284 5.047 1.00 82.88 122 THR A C 1
ATOM 952 O O . THR A 1 122 ? 11.264 -4.365 5.332 1.00 82.88 122 THR A O 1
ATOM 955 N N . ILE A 1 123 ? 12.220 -3.016 3.822 1.00 79.12 123 ILE A N 1
ATOM 956 C CA . ILE A 1 123 ? 12.303 -4.019 2.759 1.00 79.12 123 ILE A CA 1
ATOM 957 C C . ILE A 1 123 ? 13.779 -4.328 2.554 1.00 79.12 123 ILE A C 1
ATOM 959 O O . ILE A 1 123 ? 14.552 -3.432 2.221 1.00 79.12 123 ILE A O 1
ATOM 963 N N . ARG A 1 124 ? 14.162 -5.588 2.769 1.00 74.44 124 ARG A N 1
ATOM 964 C CA . ARG A 1 124 ? 15.506 -6.083 2.463 1.00 74.44 124 ARG A CA 1
ATOM 965 C C . ARG A 1 124 ? 15.425 -7.026 1.275 1.00 74.44 124 ARG A C 1
ATOM 967 O O . ARG A 1 124 ? 14.756 -8.055 1.341 1.00 74.44 124 ARG A O 1
ATOM 974 N N . ASP A 1 125 ? 16.109 -6.648 0.215 1.00 68.31 125 ASP A N 1
ATOM 975 C CA . ASP A 1 125 ? 16.406 -7.467 -0.948 1.00 68.31 125 ASP A CA 1
ATOM 976 C C . ASP A 1 125 ? 17.929 -7.644 -1.047 1.00 68.31 125 ASP A C 1
ATOM 978 O O . ASP A 1 125 ? 18.681 -6.860 -0.465 1.00 68.31 125 ASP A O 1
ATOM 982 N N . ASP A 1 126 ? 18.385 -8.647 -1.794 1.00 61.91 126 ASP A N 1
ATOM 983 C CA . ASP A 1 126 ? 19.809 -8.942 -1.999 1.00 61.91 126 ASP A CA 1
ATOM 984 C C . ASP A 1 126 ? 20.567 -7.739 -2.604 1.00 61.91 126 ASP A C 1
ATOM 986 O O . ASP A 1 126 ? 21.782 -7.622 -2.445 1.00 61.91 126 ASP A O 1
ATOM 990 N N . GLU A 1 127 ? 19.844 -6.815 -3.246 1.00 62.91 127 GLU A N 1
ATOM 991 C CA . GLU A 1 127 ? 20.387 -5.626 -3.912 1.00 62.91 127 GLU A CA 1
ATOM 992 C C . GLU A 1 127 ? 19.897 -4.293 -3.316 1.00 62.91 127 GLU A C 1
ATOM 994 O O . GLU A 1 127 ? 20.486 -3.249 -3.591 1.00 62.91 127 GLU A O 1
ATOM 999 N N . ILE A 1 128 ? 18.828 -4.277 -2.507 1.00 65.25 128 ILE A N 1
ATOM 1000 C CA . ILE A 1 128 ? 18.175 -3.035 -2.058 1.00 65.25 128 ILE A CA 1
ATOM 1001 C C . ILE A 1 128 ? 17.730 -3.149 -0.598 1.00 65.25 128 ILE A C 1
ATOM 1003 O O . ILE A 1 128 ? 16.958 -4.035 -0.244 1.00 65.25 128 ILE A O 1
ATOM 1007 N N . THR A 1 129 ? 18.137 -2.194 0.239 1.00 71.50 129 THR A N 1
ATOM 1008 C CA . THR A 1 129 ? 17.525 -1.947 1.551 1.00 71.50 129 THR A CA 1
ATOM 1009 C C . THR A 1 129 ? 16.744 -0.643 1.504 1.00 71.50 129 THR A C 1
ATOM 1011 O O . THR A 1 129 ? 17.311 0.415 1.248 1.00 71.50 129 THR A O 1
ATOM 1014 N N . LEU A 1 130 ? 15.436 -0.719 1.738 1.00 73.69 130 LEU A N 1
ATOM 1015 C CA . LEU A 1 130 ? 14.544 0.434 1.784 1.00 73.69 130 LEU A CA 1
ATOM 1016 C C . LEU A 1 130 ? 13.962 0.565 3.184 1.00 73.69 130 LEU A C 1
ATOM 1018 O O . LEU A 1 130 ? 13.311 -0.360 3.672 1.00 73.69 130 LEU A O 1
ATOM 1022 N N . GLU A 1 131 ? 14.163 1.726 3.790 1.00 82.00 131 GLU A N 1
ATOM 1023 C CA . GLU A 1 131 ? 13.631 2.079 5.098 1.00 82.00 131 GLU A CA 1
ATOM 1024 C C . GLU A 1 131 ? 12.742 3.311 4.970 1.00 82.00 131 GLU A C 1
ATOM 1026 O O . GLU A 1 131 ? 13.128 4.317 4.370 1.00 82.00 131 GLU A O 1
ATOM 1031 N N . ALA A 1 132 ? 11.534 3.229 5.518 1.00 84.38 132 ALA A N 1
ATOM 1032 C CA . ALA A 1 132 ? 10.593 4.335 5.524 1.00 84.38 132 ALA A CA 1
ATOM 1033 C C . ALA A 1 132 ? 9.799 4.388 6.824 1.00 84.38 132 ALA A C 1
ATOM 1035 O O . ALA A 1 132 ? 9.525 3.359 7.442 1.00 84.38 132 ALA A O 1
ATOM 1036 N N . GLU A 1 133 ? 9.378 5.595 7.191 1.00 89.69 133 GLU A N 1
ATOM 1037 C CA . GLU A 1 133 ? 8.516 5.847 8.340 1.00 89.69 133 GLU A CA 1
ATOM 1038 C C . GLU A 1 133 ? 7.342 6.762 7.963 1.00 89.69 133 GLU A C 1
ATOM 1040 O O . GLU A 1 133 ? 7.488 7.736 7.210 1.00 89.69 133 GLU A O 1
ATOM 1045 N N . ALA A 1 134 ? 6.163 6.451 8.509 1.00 88.50 134 ALA A N 1
ATOM 1046 C CA . ALA A 1 134 ? 4.996 7.322 8.440 1.00 88.50 134 ALA A CA 1
ATOM 1047 C C . ALA A 1 134 ? 4.143 7.252 9.712 1.00 88.50 134 ALA A C 1
ATOM 1049 O O . ALA A 1 134 ? 3.974 6.188 10.310 1.00 88.50 134 ALA A O 1
ATOM 1050 N N . ALA A 1 135 ? 3.545 8.386 10.084 1.00 88.88 135 ALA A N 1
ATOM 1051 C CA . ALA A 1 135 ? 2.657 8.512 11.234 1.00 88.88 135 ALA A CA 1
ATOM 1052 C C . ALA A 1 135 ? 1.236 8.886 10.788 1.00 88.88 135 ALA A C 1
ATOM 1054 O O . ALA A 1 135 ? 1.043 9.841 10.042 1.00 88.88 135 ALA A O 1
ATOM 1055 N N . ALA A 1 136 ? 0.225 8.156 11.261 1.00 89.94 136 ALA A N 1
ATOM 1056 C CA . ALA A 1 136 ? -1.175 8.403 10.910 1.00 89.94 136 ALA A CA 1
ATOM 1057 C C . ALA A 1 136 ? -2.130 8.132 12.082 1.00 89.94 136 ALA A C 1
ATOM 1059 O O . ALA A 1 136 ? -1.757 7.559 13.102 1.00 89.94 136 ALA A O 1
ATOM 1060 N N . TRP A 1 137 ? -3.402 8.510 11.947 1.00 90.44 137 TRP A N 1
ATOM 1061 C CA . TRP A 1 137 ? -4.411 8.319 13.002 1.00 90.44 137 TRP A CA 1
ATOM 1062 C C . TRP A 1 137 ? -4.870 6.868 13.208 1.00 90.44 137 TRP A C 1
ATOM 1064 O O . TRP A 1 137 ? -5.507 6.558 14.218 1.00 90.44 137 TRP A O 1
ATOM 1074 N N . SER A 1 138 ? -4.582 5.973 12.260 1.00 90.62 138 SER A N 1
ATOM 1075 C CA . SER A 1 138 ? -4.927 4.551 12.339 1.00 90.62 138 SER A CA 1
ATOM 1076 C C . SER A 1 138 ? -3.763 3.668 11.876 1.00 90.62 138 SER A C 1
ATOM 1078 O O . SER A 1 138 ? -2.958 4.119 11.059 1.00 90.62 138 SER A O 1
ATOM 1080 N N . PRO A 1 139 ? -3.674 2.404 12.340 1.00 89.94 139 PRO A N 1
ATOM 1081 C CA . PRO A 1 139 ? -2.613 1.494 11.908 1.00 89.94 139 PRO A CA 1
ATOM 1082 C C . PRO A 1 139 ? -2.640 1.250 10.398 1.00 89.94 139 PRO A C 1
ATOM 1084 O O . PRO A 1 139 ? -1.601 1.272 9.754 1.00 89.94 139 PRO A O 1
ATOM 1087 N N . ALA A 1 140 ? -3.834 1.073 9.822 1.00 91.12 140 ALA A N 1
ATOM 1088 C CA . ALA A 1 140 ? -3.999 0.856 8.388 1.00 91.12 140 ALA A CA 1
ATOM 1089 C C . ALA A 1 140 ? -3.516 2.060 7.567 1.00 91.12 140 ALA A C 1
ATOM 1091 O O . ALA A 1 140 ? -2.786 1.887 6.596 1.00 91.12 140 ALA A O 1
ATOM 1092 N N . ALA A 1 141 ? -3.871 3.280 7.984 1.00 92.19 141 ALA A N 1
ATOM 1093 C CA . ALA A 1 141 ? -3.386 4.493 7.333 1.00 92.19 141 ALA A CA 1
ATOM 1094 C C . ALA A 1 141 ? -1.860 4.629 7.460 1.00 92.19 141 ALA A C 1
ATOM 1096 O O . ALA A 1 141 ? -1.210 4.977 6.484 1.00 92.19 141 ALA A O 1
ATOM 1097 N N . ALA A 1 142 ? -1.275 4.286 8.611 1.00 91.25 142 ALA A N 1
ATOM 1098 C CA . ALA A 1 142 ? 0.175 4.319 8.791 1.00 91.25 142 ALA A CA 1
ATOM 1099 C C . ALA A 1 142 ? 0.884 3.309 7.868 1.00 91.25 142 ALA A C 1
ATOM 1101 O O . ALA A 1 142 ? 1.839 3.679 7.194 1.00 91.25 142 ALA A O 1
ATOM 1102 N N . MET A 1 143 ? 0.369 2.074 7.757 1.00 92.25 143 MET A N 1
ATOM 1103 C CA . MET A 1 143 ? 0.879 1.051 6.826 1.00 92.25 143 MET A CA 1
ATOM 1104 C C . MET A 1 143 ? 0.813 1.512 5.366 1.00 92.25 143 MET A C 1
ATOM 1106 O O . MET A 1 143 ? 1.765 1.357 4.607 1.00 92.25 143 MET A O 1
ATOM 1110 N N . VAL A 1 144 ? -0.317 2.088 4.955 1.00 92.44 144 VAL A N 1
ATOM 1111 C CA . VAL A 1 144 ? -0.477 2.593 3.589 1.00 92.44 144 VAL A CA 1
ATOM 1112 C C . VAL A 1 144 ? 0.455 3.782 3.350 1.00 92.44 144 VAL A C 1
ATOM 1114 O O . VAL A 1 144 ? 1.163 3.806 2.351 1.00 92.44 144 VAL A O 1
ATOM 1117 N N . ALA A 1 145 ? 0.522 4.748 4.264 1.00 92.69 145 ALA A N 1
ATOM 1118 C CA . ALA A 1 145 ? 1.396 5.905 4.111 1.00 92.69 145 ALA A CA 1
ATOM 1119 C C . ALA A 1 145 ? 2.870 5.497 3.989 1.00 92.69 145 ALA A C 1
ATOM 1121 O O . ALA A 1 145 ? 3.547 5.933 3.055 1.00 92.69 145 ALA A O 1
ATOM 1122 N N . VAL A 1 146 ? 3.344 4.609 4.870 1.00 90.62 146 VAL A N 1
ATOM 1123 C CA . VAL A 1 146 ? 4.742 4.165 4.854 1.00 90.62 146 VAL A CA 1
ATOM 1124 C C . VAL A 1 146 ? 5.073 3.398 3.575 1.00 90.62 146 VAL A C 1
ATOM 1126 O O . VAL A 1 146 ? 6.136 3.608 2.999 1.00 90.62 146 VAL A O 1
ATOM 1129 N N . LEU A 1 147 ? 4.135 2.597 3.057 1.00 89.06 147 LEU A N 1
ATOM 1130 C CA . LEU A 1 147 ? 4.288 1.891 1.786 1.00 89.06 147 LEU A CA 1
ATOM 1131 C C . LEU A 1 147 ? 4.502 2.845 0.608 1.00 89.06 147 LEU A C 1
ATOM 1133 O O . LEU A 1 147 ? 5.399 2.653 -0.214 1.00 89.06 147 LEU A O 1
ATOM 1137 N N . PHE A 1 148 ? 3.658 3.869 0.507 1.00 89.44 148 PHE A N 1
ATOM 1138 C CA . PHE A 1 148 ? 3.735 4.838 -0.582 1.00 89.44 148 PHE A CA 1
ATOM 1139 C C . PHE A 1 148 ? 4.958 5.739 -0.472 1.00 89.44 148 PHE A C 1
ATOM 1141 O O . PHE A 1 148 ? 5.523 6.125 -1.496 1.00 89.44 148 PHE A O 1
ATOM 1148 N N . ARG A 1 149 ? 5.398 6.033 0.750 1.00 88.69 149 ARG A N 1
ATOM 1149 C CA . ARG A 1 149 ? 6.629 6.780 0.972 1.00 88.69 149 ARG A CA 1
ATOM 1150 C C . ARG A 1 149 ? 7.866 5.963 0.597 1.00 88.69 149 ARG A C 1
ATOM 1152 O O . ARG A 1 149 ? 8.700 6.444 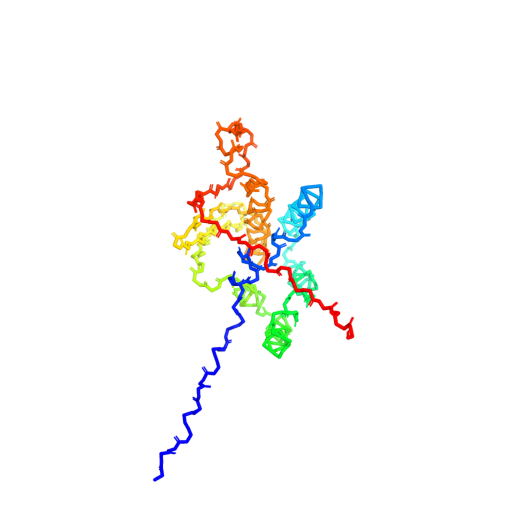-0.163 1.00 88.69 149 ARG A O 1
ATOM 1159 N N . ALA A 1 150 ? 7.927 4.703 1.020 1.00 86.00 150 ALA A N 1
ATOM 1160 C CA . ALA A 1 150 ? 8.934 3.742 0.576 1.00 86.00 150 ALA A CA 1
ATOM 1161 C C . ALA A 1 150 ? 9.031 3.692 -0.961 1.00 86.00 150 ALA A C 1
ATOM 1163 O O . ALA A 1 150 ? 10.112 3.839 -1.534 1.00 86.00 150 ALA A O 1
ATOM 1164 N N . LEU A 1 151 ? 7.890 3.572 -1.645 1.00 82.50 151 LEU A N 1
ATOM 1165 C CA . LEU A 1 151 ? 7.833 3.647 -3.105 1.00 82.50 151 LEU A CA 1
ATOM 1166 C C . LEU A 1 151 ? 8.396 4.964 -3.654 1.00 82.50 151 LEU A C 1
ATOM 1168 O O . LEU A 1 151 ? 9.184 4.950 -4.598 1.00 82.50 151 LEU A O 1
ATOM 1172 N N . ALA A 1 152 ? 7.992 6.105 -3.093 1.00 83.94 152 ALA A N 1
ATOM 1173 C CA . ALA A 1 152 ? 8.462 7.410 -3.547 1.00 83.94 152 ALA A CA 1
ATOM 1174 C C . ALA A 1 152 ? 9.994 7.527 -3.458 1.00 83.94 152 ALA A C 1
ATOM 1176 O O . ALA A 1 152 ? 10.617 8.048 -4.388 1.00 83.94 152 ALA A O 1
ATOM 1177 N N . CYS A 1 153 ? 10.599 6.984 -2.400 1.00 80.19 153 CYS A N 1
ATOM 1178 C CA . CYS A 1 153 ? 12.050 6.930 -2.225 1.00 80.19 153 CYS A CA 1
ATOM 1179 C C . CYS A 1 153 ? 12.725 6.050 -3.272 1.00 80.19 153 CYS A C 1
ATOM 1181 O O . CYS A 1 153 ? 13.639 6.512 -3.953 1.00 80.19 153 CYS A O 1
ATOM 1183 N N . HIS A 1 154 ? 12.204 4.842 -3.502 1.00 78.31 154 HIS A N 1
ATOM 1184 C CA . HIS A 1 154 ? 12.719 3.951 -4.542 1.00 78.31 154 HIS A CA 1
ATOM 1185 C C . HIS A 1 154 ? 12.765 4.633 -5.925 1.00 78.31 154 HIS A C 1
ATOM 1187 O O . HIS A 1 154 ? 13.786 4.596 -6.615 1.00 78.31 154 HIS A O 1
ATOM 1193 N N . PHE A 1 155 ? 11.697 5.337 -6.315 1.00 75.62 155 PHE A N 1
ATOM 1194 C CA . PHE A 1 155 ? 11.638 6.039 -7.605 1.00 75.62 155 PHE A CA 1
ATOM 1195 C C . PHE A 1 155 ? 12.426 7.357 -7.664 1.00 75.62 155 PHE A C 1
ATOM 1197 O O . PHE A 1 155 ? 12.604 7.895 -8.761 1.00 75.62 155 PHE A O 1
ATOM 1204 N N . THR A 1 156 ? 12.872 7.892 -6.526 1.00 73.62 156 THR A N 1
ATOM 1205 C CA . THR A 1 156 ? 13.677 9.122 -6.463 1.00 73.62 156 THR A CA 1
ATOM 1206 C C . THR A 1 156 ? 15.172 8.819 -6.490 1.00 73.62 156 THR A C 1
ATOM 1208 O O . THR A 1 156 ? 15.913 9.516 -7.181 1.00 73.62 156 THR A O 1
ATOM 1211 N N . GLU A 1 157 ? 15.603 7.773 -5.785 1.00 63.38 157 GLU A N 1
ATOM 1212 C CA . GLU A 1 157 ? 17.020 7.458 -5.568 1.00 63.38 157 GLU A CA 1
ATOM 1213 C C . GLU A 1 157 ? 17.597 6.444 -6.561 1.00 63.38 157 GLU A C 1
ATOM 1215 O O . GLU A 1 157 ? 18.807 6.270 -6.591 1.00 63.38 157 GLU A O 1
ATOM 1220 N N . THR A 1 158 ? 16.787 5.813 -7.421 1.00 56.75 158 THR A N 1
ATOM 1221 C CA . THR A 1 158 ? 17.310 4.961 -8.506 1.00 56.75 158 T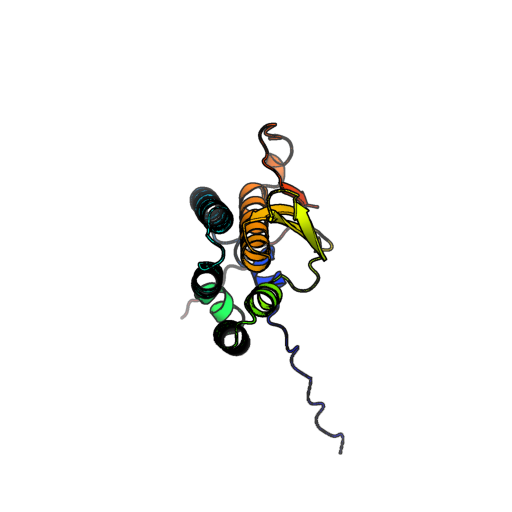HR A CA 1
ATOM 1222 C C . THR A 1 158 ? 17.953 5.843 -9.594 1.00 56.75 158 THR A C 1
ATOM 1224 O O . THR A 1 158 ? 17.216 6.478 -10.363 1.00 56.75 158 THR A O 1
ATOM 1227 N N . PRO A 1 159 ? 19.298 5.916 -9.706 1.00 49.56 159 PRO A N 1
ATOM 1228 C CA . PRO A 1 159 ? 19.947 6.819 -10.652 1.00 49.56 159 PRO A CA 1
ATOM 1229 C C . PRO A 1 159 ? 19.648 6.396 -12.101 1.00 49.56 159 PRO A C 1
ATOM 1231 O O . PRO A 1 159 ? 19.508 5.214 -12.404 1.00 49.56 159 PRO A O 1
ATOM 1234 N N . ASP A 1 160 ? 19.532 7.362 -13.022 1.00 50.06 160 ASP A N 1
ATOM 1235 C CA . ASP A 1 160 ? 19.389 7.102 -14.471 1.00 50.06 160 ASP A CA 1
ATOM 1236 C C . ASP A 1 160 ? 20.642 6.425 -15.075 1.00 50.06 160 ASP A C 1
ATOM 1238 O O . ASP A 1 160 ? 20.567 5.847 -16.158 1.00 50.06 160 ASP A O 1
ATOM 1242 N N . ASN A 1 161 ? 21.793 6.499 -14.395 1.00 45.53 161 ASN A N 1
ATOM 1243 C CA . ASN A 1 161 ? 23.089 6.028 -14.878 1.00 45.53 161 ASN A CA 1
ATOM 1244 C C . ASN A 1 161 ? 23.992 5.663 -13.677 1.00 45.53 161 ASN A C 1
ATOM 1246 O O . ASN A 1 161 ? 24.114 6.487 -12.767 1.00 45.53 161 ASN A O 1
ATOM 1250 N N . PRO A 1 162 ? 24.677 4.501 -13.641 1.00 44.03 162 PRO A N 1
ATOM 1251 C CA . PRO A 1 162 ? 25.623 4.165 -12.563 1.00 44.03 162 PRO A CA 1
ATOM 1252 C C . PRO A 1 162 ? 26.762 5.189 -12.388 1.00 44.03 162 PRO A C 1
ATOM 1254 O O . PRO A 1 162 ? 27.399 5.224 -11.339 1.00 44.03 162 PRO A O 1
ATOM 1257 N N . ALA A 1 163 ? 27.006 6.048 -13.385 1.00 45.28 163 ALA A N 1
ATOM 1258 C CA . ALA A 1 163 ? 27.980 7.137 -13.311 1.00 45.28 163 ALA A CA 1
ATOM 1259 C C . ALA A 1 163 ? 27.529 8.343 -12.455 1.00 45.28 163 ALA A C 1
ATOM 1261 O O . ALA A 1 163 ? 28.381 9.091 -11.979 1.00 45.28 163 ALA A O 1
ATOM 1262 N N . ASP A 1 164 ? 26.222 8.518 -12.225 1.00 43.59 164 ASP A N 1
ATOM 1263 C CA . ASP A 1 164 ? 25.666 9.651 -11.463 1.00 43.59 164 ASP A CA 1
ATOM 1264 C C . ASP A 1 164 ? 25.487 9.338 -9.963 1.00 43.59 164 ASP A C 1
ATOM 1266 O O . ASP A 1 164 ? 25.185 10.227 -9.165 1.00 43.59 164 ASP A O 1
ATOM 1270 N N . ALA A 1 165 ? 25.735 8.089 -9.548 1.00 48.38 165 ALA A N 1
ATOM 1271 C CA . ALA A 1 165 ? 25.588 7.626 -8.165 1.00 48.38 165 ALA A CA 1
ATOM 1272 C C . ALA A 1 165 ? 26.581 8.269 -7.169 1.00 48.38 165 ALA A C 1
ATOM 1274 O O . ALA A 1 165 ? 26.446 8.098 -5.961 1.00 48.38 165 ALA A O 1
ATOM 1275 N N . ALA A 1 166 ? 27.576 9.024 -7.648 1.00 42.25 166 ALA A N 1
ATOM 1276 C CA . ALA A 1 166 ? 28.627 9.607 -6.813 1.00 42.25 166 ALA A CA 1
ATOM 1277 C C . ALA A 1 166 ? 28.330 11.031 -6.290 1.00 42.25 166 ALA A C 1
ATOM 1279 O O . ALA A 1 166 ? 29.201 11.625 -5.656 1.00 42.25 166 ALA A O 1
ATOM 1280 N N . GLY A 1 167 ? 27.159 11.620 -6.580 1.00 40.34 167 GLY A N 1
ATOM 1281 C CA . GLY A 1 167 ? 27.051 13.087 -6.596 1.00 40.34 167 GLY A CA 1
ATOM 1282 C C . GLY A 1 167 ? 25.932 13.797 -5.832 1.00 40.34 167 GLY A C 1
ATOM 1283 O O . GLY A 1 167 ? 25.984 15.025 -5.798 1.00 40.34 167 GLY A O 1
ATOM 1284 N N . HIS A 1 168 ? 24.929 13.139 -5.246 1.00 40.50 168 HIS A N 1
ATOM 1285 C CA . HIS A 1 168 ? 23.806 13.866 -4.623 1.00 40.50 168 HIS A CA 1
ATOM 1286 C C . HIS A 1 168 ? 23.325 13.216 -3.323 1.00 40.50 168 HIS A C 1
ATOM 1288 O O . HIS A 1 168 ? 22.340 12.490 -3.295 1.00 40.50 168 HIS A O 1
ATOM 1294 N N . GLY A 1 169 ? 24.021 13.522 -2.228 1.00 37.91 169 GLY A N 1
ATOM 1295 C CA . GLY A 1 169 ? 23.400 13.516 -0.908 1.00 37.91 169 GLY A CA 1
ATOM 1296 C C . GLY A 1 169 ? 22.708 14.859 -0.714 1.00 37.91 169 GLY A C 1
ATOM 1297 O O . GLY A 1 169 ? 23.381 15.846 -0.418 1.00 37.91 169 GLY A O 1
ATOM 1298 N N . ASP A 1 170 ? 21.398 14.910 -0.943 1.00 38.88 170 ASP A N 1
ATOM 1299 C CA . ASP A 1 170 ? 20.580 16.042 -0.510 1.00 38.88 170 ASP A CA 1
ATOM 1300 C C . ASP A 1 170 ? 20.388 15.919 1.016 1.00 38.88 170 ASP A C 1
ATOM 1302 O O . ASP A 1 170 ? 19.817 14.926 1.474 1.00 38.88 170 ASP A O 1
ATOM 1306 N N . PRO A 1 171 ? 20.904 16.856 1.833 1.00 39.53 171 PRO A N 1
ATOM 1307 C CA . PRO A 1 171 ? 20.784 16.797 3.289 1.00 39.53 171 PRO A CA 1
ATOM 1308 C C . PRO A 1 171 ? 19.354 17.046 3.803 1.00 39.53 171 PRO A C 1
ATOM 1310 O O . PRO A 1 171 ? 19.148 16.980 5.012 1.00 39.53 171 PRO A O 1
ATOM 1313 N N . ASP A 1 172 ? 18.386 17.316 2.917 1.00 38.69 172 ASP A N 1
ATOM 1314 C CA . ASP A 1 17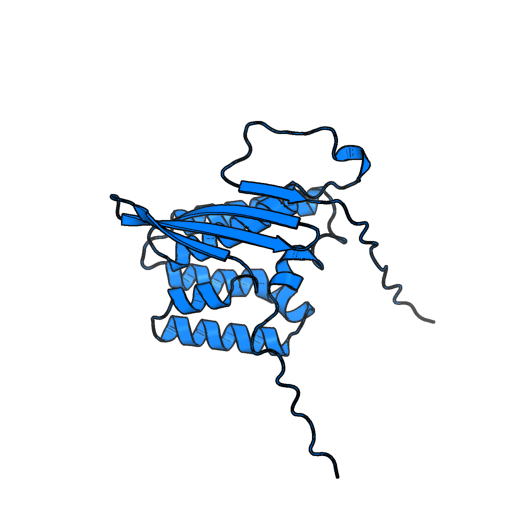2 ? 16.952 17.444 3.228 1.00 38.69 172 ASP A CA 1
ATOM 1315 C C . ASP A 1 172 ? 16.154 16.169 2.866 1.00 38.69 172 ASP A C 1
ATOM 1317 O O . ASP A 1 172 ? 14.941 16.204 2.639 1.00 38.69 172 ASP A O 1
ATOM 1321 N N . ALA A 1 173 ? 16.837 15.018 2.773 1.00 43.00 173 ALA A N 1
ATOM 1322 C CA . ALA A 1 173 ? 16.191 13.716 2.650 1.00 43.00 173 ALA A CA 1
ATOM 1323 C C . ALA A 1 173 ? 15.249 13.510 3.849 1.00 43.00 173 ALA A C 1
ATOM 1325 O O . ALA A 1 173 ? 15.670 13.544 5.005 1.00 43.00 173 ALA A O 1
ATOM 1326 N N . GLY A 1 174 ? 13.954 13.356 3.559 1.00 46.75 174 GLY A N 1
ATOM 1327 C CA . GLY A 1 174 ? 12.908 13.102 4.550 1.00 46.75 174 GLY A CA 1
ATOM 1328 C C . GLY A 1 174 ? 13.124 11.795 5.337 1.00 46.75 174 GLY A C 1
ATOM 1329 O O . GLY A 1 174 ? 14.199 11.209 5.290 1.00 46.75 174 GLY A O 1
ATOM 1330 N N . PRO A 1 175 ? 12.112 11.286 6.063 1.00 57.81 175 PRO A N 1
ATOM 1331 C CA . PRO A 1 175 ? 12.253 10.169 7.014 1.00 57.81 175 PRO A CA 1
ATOM 1332 C C . PRO A 1 175 ? 12.457 8.786 6.354 1.00 57.81 175 PRO A C 1
ATOM 1334 O O . PRO A 1 175 ? 11.934 7.778 6.827 1.00 57.81 175 PRO A O 1
ATOM 1337 N N . CYS A 1 176 ? 13.141 8.717 5.214 1.00 59.06 176 CYS A N 1
ATOM 1338 C CA . CYS A 1 176 ? 13.305 7.519 4.407 1.00 59.06 176 CYS A CA 1
ATOM 1339 C C . CYS A 1 176 ? 14.693 7.441 3.795 1.00 59.06 176 CYS A C 1
ATOM 1341 O O . CYS A 1 176 ? 15.288 8.461 3.455 1.00 59.06 176 CYS A O 1
ATOM 1343 N N . ARG A 1 177 ? 15.180 6.211 3.644 1.00 62.28 177 ARG A N 1
ATOM 1344 C CA . ARG A 1 177 ? 16.535 5.908 3.198 1.00 62.28 177 ARG A CA 1
ATOM 1345 C C . ARG A 1 177 ? 16.525 4.699 2.265 1.00 62.28 177 ARG A C 1
ATOM 1347 O O . ARG A 1 177 ? 15.917 3.679 2.595 1.00 62.28 177 ARG A O 1
ATOM 1354 N N . LEU A 1 178 ? 17.209 4.799 1.126 1.00 59.34 178 LEU A N 1
ATOM 1355 C CA . LEU A 1 178 ? 17.478 3.678 0.226 1.00 59.34 178 LEU A CA 1
ATOM 1356 C C . LEU A 1 178 ? 18.990 3.401 0.194 1.00 59.34 178 LEU A C 1
ATOM 1358 O O . LEU A 1 178 ? 19.772 4.216 -0.280 1.00 59.34 178 LEU A O 1
ATOM 1362 N N . ASP A 1 179 ? 19.410 2.224 0.650 1.00 57.16 179 ASP A N 1
ATOM 1363 C CA . ASP A 1 179 ? 20.769 1.724 0.432 1.00 57.16 179 ASP A CA 1
ATOM 1364 C C . ASP A 1 179 ? 20.705 0.679 -0.706 1.00 57.16 179 ASP A C 1
ATOM 1366 O O . ASP A 1 179 ? 20.243 -0.445 -0.499 1.00 57.16 179 ASP A O 1
ATOM 1370 N N . ALA A 1 180 ? 21.118 1.045 -1.927 1.00 52.47 180 ALA A N 1
ATOM 1371 C CA . ALA A 1 180 ? 21.118 0.153 -3.096 1.00 52.47 180 ALA A CA 1
ATOM 1372 C C . ALA A 1 180 ? 22.540 -0.290 -3.496 1.00 52.47 180 ALA A C 1
ATOM 1374 O O . ALA A 1 180 ? 23.449 0.533 -3.625 1.00 52.47 180 ALA A O 1
ATOM 1375 N N . VAL A 1 181 ? 22.726 -1.587 -3.754 1.00 42.44 181 VAL A N 1
ATOM 1376 C CA . VAL A 1 181 ? 23.892 -2.159 -4.443 1.00 42.44 181 VAL A CA 1
ATOM 1377 C C . VAL A 1 181 ? 23.532 -2.237 -5.924 1.00 42.44 181 VAL A C 1
ATOM 1379 O O . VAL A 1 181 ? 22.642 -2.982 -6.314 1.00 42.44 181 VAL A O 1
ATOM 1382 N N . ILE A 1 182 ? 24.173 -1.414 -6.754 1.00 41.84 182 ILE A N 1
ATOM 1383 C CA . ILE A 1 182 ? 23.788 -1.244 -8.162 1.00 41.84 182 ILE A CA 1
ATOM 1384 C C . ILE A 1 182 ? 24.071 -2.534 -8.955 1.00 41.84 182 ILE A C 1
ATOM 1386 O O . ILE A 1 182 ? 25.213 -2.792 -9.337 1.00 41.84 182 ILE A O 1
ATOM 1390 N N . GLY A 1 183 ? 23.022 -3.320 -9.211 1.00 35.66 183 GLY A N 1
ATOM 1391 C CA . GLY A 1 183 ? 22.973 -4.407 -10.190 1.00 35.66 183 GLY A CA 1
ATOM 1392 C C . GLY A 1 183 ? 22.377 -3.928 -11.520 1.00 35.66 183 GLY A C 1
ATOM 1393 O O . GLY A 1 183 ? 21.379 -3.210 -11.560 1.00 35.66 183 GLY A O 1
ATOM 1394 N N . GLU A 1 184 ? 23.020 -4.276 -12.632 1.00 31.31 184 GLU A N 1
ATOM 1395 C CA . GLU A 1 184 ? 22.658 -3.856 -13.990 1.00 31.31 184 GLU A CA 1
ATOM 1396 C C . GLU A 1 184 ? 21.388 -4.591 -14.476 1.00 31.31 184 GLU A C 1
ATOM 1398 O O . GLU A 1 184 ? 21.430 -5.785 -14.767 1.00 31.31 184 GLU A O 1
ATOM 1403 N N . VAL A 1 185 ? 20.245 -3.897 -14.589 1.00 37.91 185 VAL A N 1
ATOM 1404 C CA . VAL A 1 185 ? 19.002 -4.467 -15.150 1.00 37.91 185 VAL A CA 1
ATOM 1405 C C . VAL A 1 185 ? 18.751 -3.888 -16.543 1.00 37.91 185 VAL A C 1
ATOM 1407 O O . VAL A 1 185 ? 18.315 -2.748 -16.701 1.00 37.91 185 VAL A O 1
ATOM 1410 N N . ALA A 1 186 ? 19.027 -4.685 -17.577 1.00 31.95 186 ALA A N 1
ATOM 1411 C CA . ALA A 1 186 ? 18.797 -4.313 -18.969 1.00 31.95 186 ALA A CA 1
ATOM 1412 C C . ALA A 1 186 ? 17.305 -4.388 -19.343 1.00 31.95 186 ALA A C 1
ATOM 1414 O O . ALA A 1 186 ? 16.652 -5.419 -19.168 1.00 31.95 186 ALA A O 1
ATOM 1415 N N . CYS A 1 187 ? 16.772 -3.318 -19.939 1.00 34.19 187 CYS A N 1
ATOM 1416 C CA . CYS A 1 187 ? 15.451 -3.326 -20.564 1.00 34.19 187 CYS A CA 1
ATOM 1417 C C . CYS A 1 187 ? 15.448 -4.295 -21.752 1.00 34.19 187 CYS A C 1
ATOM 1419 O O . CYS A 1 187 ? 16.008 -3.991 -22.808 1.00 34.19 187 CYS A O 1
ATOM 1421 N N . ALA A 1 188 ? 14.780 -5.440 -21.623 1.00 35.31 188 ALA A N 1
ATOM 1422 C CA . ALA A 1 188 ? 14.462 -6.267 -22.777 1.00 35.31 188 ALA A CA 1
ATOM 1423 C C . ALA A 1 188 ? 13.445 -5.513 -23.648 1.00 35.31 188 ALA A C 1
ATOM 1425 O O . ALA A 1 188 ? 12.243 -5.509 -23.380 1.00 35.31 188 ALA A O 1
ATOM 1426 N N . ALA A 1 189 ? 13.936 -4.837 -24.687 1.00 36.44 189 ALA A N 1
ATOM 1427 C CA . ALA A 1 189 ? 13.101 -4.288 -25.740 1.00 36.44 189 ALA A CA 1
ATOM 1428 C C . ALA A 1 189 ? 12.365 -5.448 -26.423 1.00 36.44 189 ALA A C 1
ATOM 1430 O O . ALA A 1 189 ? 12.925 -6.164 -27.254 1.00 36.44 189 ALA A O 1
ATOM 1431 N N . GLY A 1 190 ? 11.100 -5.646 -26.054 1.00 36.25 190 GLY A N 1
ATOM 1432 C CA . GLY A 1 190 ? 10.173 -6.492 -26.788 1.00 36.25 190 GLY A CA 1
ATOM 1433 C C . GLY A 1 190 ? 9.928 -5.891 -28.168 1.00 36.25 190 GLY A C 1
ATOM 1434 O O . GLY A 1 190 ? 8.973 -5.141 -28.360 1.00 36.25 190 GLY A O 1
ATOM 1435 N N . SER A 1 191 ? 10.799 -6.207 -29.128 1.00 33.88 191 SER A N 1
ATOM 1436 C CA . SER A 1 191 ? 10.558 -5.937 -30.542 1.00 33.88 191 SER A CA 1
ATOM 1437 C C . SER A 1 191 ? 9.416 -6.833 -31.010 1.00 33.88 191 SER A C 1
ATOM 1439 O O . SER A 1 191 ? 9.601 -7.998 -31.357 1.00 33.88 191 SER A O 1
ATOM 1441 N N . SER A 1 192 ? 8.209 -6.279 -30.954 1.00 42.34 192 SER A N 1
ATOM 1442 C CA . SER A 1 192 ? 7.021 -6.825 -31.595 1.00 42.34 192 SER A CA 1
ATOM 1443 C C . SER A 1 192 ? 6.921 -6.220 -32.998 1.00 42.34 192 SER A C 1
ATOM 1445 O O . SER A 1 192 ? 6.642 -5.032 -33.135 1.00 42.34 192 SER A O 1
ATOM 1447 N N . GLY A 1 193 ? 7.155 -7.040 -34.023 1.00 31.69 193 GLY A N 1
ATOM 1448 C CA . GLY A 1 193 ? 6.952 -6.757 -35.455 1.00 31.69 193 GLY A CA 1
ATOM 1449 C C . GLY A 1 193 ? 7.778 -7.761 -36.269 1.00 31.69 193 GLY A C 1
ATOM 1450 O O . GLY A 1 193 ? 8.997 -7.739 -36.166 1.00 31.69 193 GLY A O 1
ATOM 1451 N N . GLY A 1 194 ? 7.226 -8.756 -36.978 1.00 35.94 194 GLY A N 1
ATOM 1452 C CA . GLY A 1 194 ? 6.103 -8.681 -37.923 1.00 35.94 194 GLY A CA 1
ATOM 1453 C C . GLY A 1 194 ? 6.603 -7.897 -39.139 1.00 35.94 194 GLY A C 1
ATOM 1454 O O . GLY A 1 194 ? 6.756 -6.688 -39.020 1.00 35.94 194 GLY A O 1
ATOM 1455 N N . VAL A 1 195 ? 6.982 -8.490 -40.274 1.00 37.06 195 VAL A N 1
ATOM 1456 C CA . VAL A 1 195 ? 6.369 -9.553 -41.097 1.00 37.06 195 VAL A CA 1
ATOM 1457 C C . VAL A 1 195 ? 7.461 -10.368 -41.790 1.00 37.06 195 VAL A C 1
ATOM 1459 O O . VAL A 1 195 ? 8.483 -9.751 -42.166 1.00 37.06 195 VAL A O 1
#

Secondary structure (DSSP, 8-state):
-PPP------SS--HHHHHHTSSSTTS-HHHHHHHHHHHHHHHHHHHT--TTSHHHHHHHHHHHHHHHHHHHHHHHHHHHHHHHHHHHHTT-HHHHHHHTSPTT-EEEEEE-TTS-EEEEEEEE-SSEEEEEEEEESSHHHHHHHHHHHHHHHHHHHS-SSTTSTTS---TT--SEEEEE---------------

pLDDT: mean 72.36, std 20.33, range [31.31, 94.94]

Sequence (195 aa):
MPSPRTDLLPTHFDTRRFFLHESAPCMSAAQRRKFARDLERFARRTEAAGRHDADAMIFETLVIFGKAGRDIDAARWTALALDVTAQVRRGDVAGAAARLMPQGADITHESTEDGHRIAHLTIRDDEITLEAEAAAWSPAAAMVAVLFRALACHFTETPDNPADAAGHGDPDAGPCRLDAVIGEVACAAGSSGGV